Protein AF-A0A819TBB2-F1 (afdb_monomer_lite)

Sequence (335 aa):
MFLDAFPIVYQDKRNWSEGIGELPFIGVLIGIILATIYTILDNIRYNYTTNKYNPQCPLPETRLPPAIVGSICLPIGLFWFAWTNSPSIHWIVSVIASVPFGFGMTSIFVGVFNYLIDTYTIYTASAFAANMIIRYIFGSVFLLFTNQMYEKLGIHWATSIPAFLTLICLPFPFIFYKYGTGMPASEINELNQSGDILLQRQISSDDAIICEISRKYKILPEMANHLRGLRDYEIVIVCDDSGSMKTEVDDTERTRWDELREFVKIVLDIGVRYDSNGVDIYFLNREKLLVVREPRTVEQAFSEPPSGLTPMVPVLKKIFQSELARRGRDKKLLI

Organism: NCBI:txid433720

InterPro domains:
  IPR036259 MFS transporter superfamily [G3DSA:1.20.1250.20] (1-173)
  IPR036259 MFS transporter superfamily [SSF103473] (2-189)

Foldseek 3Di:
DLQVLQCCLCCVQVVDDPVVSCVLVVLLVLLQVVLVVVLVVLVVVQVVCCVPPPVQQRQLLSLLPLLLQLLVLQLQLLLQLLVQSHPVHDVVSNSNSSNSNSNSVNSNVRSVLSSLCSVVVVCSVVVVVVVVVVVVVVVVVCVVCLVVLCVPVNSNVSSCVVSVVSVVVSCVSVCCSVCSPVDDVVVVVVVCVPPPDPCVVVVVLQLVLLVVLCVVVVPRSVVSVVLLLCLQEQAEAEDELAPQQQDDDDPDPDTVLNVSLVVVLSCQQSNCSSDVQGYKYHYQPDDIDPRDNDSVVSVVVSVDHRYDDGNPPVRVVCVCPDCVVVPDPRHHYDD

Structure (mmCIF, N/CA/C/O backbone):
data_AF-A0A819TBB2-F1
#
_entry.id   AF-A0A819TBB2-F1
#
loop_
_atom_site.group_PDB
_atom_site.id
_atom_site.type_symbol
_atom_site.label_atom_id
_atom_site.label_alt_id
_atom_site.label_comp_id
_atom_site.label_asym_id
_atom_site.label_entity_id
_atom_site.label_seq_id
_atom_site.pdbx_PDB_ins_code
_atom_site.Cartn_x
_atom_site.Cartn_y
_atom_site.Cartn_z
_atom_site.occupancy
_atom_site.B_iso_or_equiv
_atom_site.auth_seq_id
_atom_site.auth_comp_id
_atom_site.auth_asym_id
_atom_site.auth_atom_id
_atom_site.pdbx_PDB_model_num
ATOM 1 N N . MET A 1 1 ? -16.787 5.983 8.792 1.00 78.94 1 MET A N 1
ATOM 2 C CA . MET A 1 1 ? -17.640 5.109 9.623 1.00 78.94 1 MET A CA 1
ATOM 3 C C . MET A 1 1 ? -17.154 4.943 11.061 1.00 78.94 1 MET A C 1
ATOM 5 O O . MET A 1 1 ? -17.907 5.293 11.951 1.00 78.94 1 MET A O 1
ATOM 9 N N . PHE A 1 2 ? -15.950 4.414 11.347 1.00 83.38 2 PHE A N 1
ATOM 10 C CA . PHE A 1 2 ? -15.498 4.300 12.753 1.00 83.38 2 PHE A CA 1
ATOM 11 C C . PHE A 1 2 ? -15.364 5.668 13.439 1.00 83.38 2 PHE A C 1
ATOM 13 O O . PHE A 1 2 ? -15.778 5.821 14.578 1.00 83.38 2 PHE A O 1
ATOM 20 N N . LEU A 1 3 ? -14.844 6.674 12.729 1.00 85.19 3 LEU A N 1
ATOM 21 C CA . LEU A 1 3 ? -14.705 8.033 13.263 1.00 85.19 3 LEU A CA 1
ATOM 22 C C . LEU A 1 3 ? -16.065 8.714 13.513 1.00 85.19 3 LEU A C 1
ATOM 24 O O . LEU A 1 3 ? -16.209 9.445 14.483 1.00 85.19 3 LEU A O 1
ATOM 28 N N . ASP A 1 4 ? -17.086 8.392 12.717 1.00 84.75 4 ASP A N 1
ATOM 29 C CA . ASP A 1 4 ? -18.456 8.899 12.910 1.00 84.75 4 ASP A CA 1
ATOM 30 C C . ASP A 1 4 ? -19.167 8.223 14.093 1.00 84.75 4 ASP A C 1
ATOM 32 O O . ASP A 1 4 ? -20.167 8.722 14.596 1.00 84.75 4 ASP A O 1
ATOM 36 N N . ALA A 1 5 ? -18.638 7.095 14.580 1.00 85.56 5 ALA A N 1
ATOM 37 C CA . ALA A 1 5 ? -19.158 6.423 15.767 1.00 85.56 5 ALA A CA 1
ATOM 38 C C . ALA A 1 5 ? -18.906 7.228 17.050 1.00 85.56 5 ALA A C 1
ATOM 40 O O . ALA A 1 5 ? -19.630 7.060 18.028 1.00 85.56 5 ALA A O 1
ATOM 41 N N . PHE A 1 6 ? -17.875 8.076 17.072 1.00 86.75 6 PHE A N 1
ATOM 42 C CA . PHE A 1 6 ? -17.481 8.844 18.252 1.00 86.75 6 PHE A CA 1
ATOM 43 C C . PHE A 1 6 ? -18.559 9.830 18.717 1.00 86.75 6 PHE A C 1
ATOM 45 O O . PHE A 1 6 ? -18.978 9.702 19.870 1.00 86.75 6 PHE A O 1
ATOM 52 N N . PRO A 1 7 ? -19.070 10.752 17.876 1.00 87.50 7 PRO A N 1
ATOM 53 C CA . PRO A 1 7 ? -20.155 11.636 18.296 1.00 87.50 7 PRO A CA 1
ATOM 54 C C . PRO A 1 7 ? -21.386 10.836 18.749 1.00 87.50 7 PRO A C 1
ATOM 56 O O . PRO A 1 7 ? -21.902 11.077 19.834 1.00 87.50 7 PRO A O 1
ATOM 59 N N . ILE A 1 8 ? -21.763 9.768 18.039 1.00 86.00 8 ILE A N 1
ATOM 60 C CA . ILE A 1 8 ? -22.914 8.924 18.413 1.00 86.00 8 ILE A CA 1
ATOM 61 C C . ILE A 1 8 ? -22.718 8.263 19.795 1.00 86.00 8 ILE A C 1
ATOM 63 O O . ILE A 1 8 ? -23.627 8.189 20.622 1.00 86.00 8 ILE A O 1
ATOM 67 N N . VAL A 1 9 ? -21.522 7.754 20.089 1.00 87.19 9 VAL A N 1
ATOM 68 C CA . VAL A 1 9 ? -21.240 7.033 21.342 1.00 87.19 9 VAL A CA 1
ATOM 69 C C . VAL A 1 9 ? -21.031 7.981 22.526 1.00 87.19 9 VAL A C 1
ATOM 71 O O . VAL A 1 9 ? -21.470 7.677 23.637 1.00 87.19 9 VAL A O 1
ATOM 74 N N . TYR A 1 10 ? -20.330 9.097 22.336 1.00 88.81 10 TYR A N 1
ATOM 75 C CA . TYR A 1 10 ? -19.946 9.987 23.435 1.00 88.81 10 TYR A CA 1
ATOM 76 C C . TYR A 1 10 ? -20.904 11.172 23.601 1.00 88.81 10 TYR A C 1
ATOM 78 O O . TYR A 1 10 ? -21.228 11.513 24.738 1.00 88.81 10 TYR A O 1
ATOM 86 N N . GLN A 1 11 ? -21.416 11.750 22.514 1.00 89.50 11 GLN A N 1
ATOM 87 C CA . GLN A 1 11 ? -22.384 12.849 22.576 1.00 89.50 11 GLN A CA 1
ATOM 88 C C . GLN A 1 11 ? -23.801 12.292 22.779 1.00 89.50 11 GLN A C 1
ATOM 90 O O . GLN A 1 11 ? -24.392 12.565 23.818 1.00 89.50 11 GLN A O 1
ATOM 95 N N . ASP A 1 12 ? -24.309 11.405 21.911 1.00 85.69 12 ASP A N 1
ATOM 96 C CA . ASP A 1 12 ? -25.714 10.958 22.027 1.00 85.69 12 ASP A CA 1
ATOM 97 C C . ASP A 1 12 ? -25.953 9.979 23.186 1.00 85.69 12 ASP A C 1
ATOM 99 O O . ASP A 1 12 ? -26.943 10.077 23.910 1.00 85.69 12 ASP A O 1
ATOM 103 N N . LYS A 1 13 ? -25.076 8.980 23.369 1.00 86.69 13 LYS A N 1
ATOM 104 C CA . LYS A 1 13 ? -25.292 7.935 24.394 1.00 86.69 13 LYS A CA 1
ATOM 105 C C . LYS A 1 13 ? -24.754 8.288 25.775 1.00 86.69 13 LYS A C 1
ATOM 107 O O . LYS A 1 13 ? -25.274 7.770 26.763 1.00 86.69 13 LYS A O 1
ATOM 112 N N . ARG A 1 14 ? -23.716 9.124 25.863 1.00 86.19 14 ARG A N 1
ATOM 113 C CA . ARG A 1 14 ? -23.109 9.542 27.141 1.00 86.19 14 ARG A CA 1
ATOM 114 C C . ARG A 1 14 ? -23.375 11.008 27.502 1.00 86.19 14 ARG A C 1
ATOM 116 O O . ARG A 1 14 ? -23.000 11.403 28.603 1.00 86.19 14 ARG A O 1
ATOM 123 N N . ASN A 1 15 ? -24.065 11.773 26.650 1.00 87.69 15 ASN A N 1
ATOM 124 C CA . ASN A 1 15 ? -24.423 13.181 26.869 1.00 87.69 15 ASN A CA 1
ATOM 125 C C . ASN A 1 15 ? -23.212 14.087 27.145 1.00 87.69 15 ASN A C 1
ATOM 127 O O . ASN A 1 15 ? -23.285 15.007 27.961 1.00 87.69 15 ASN A O 1
ATOM 131 N N . TRP A 1 16 ? -22.067 13.807 26.518 1.00 89.56 16 TRP A N 1
ATOM 132 C CA . TRP A 1 16 ? -20.907 14.692 26.604 1.00 89.56 16 TRP A CA 1
ATOM 133 C C . TRP A 1 16 ? -21.112 15.921 25.721 1.00 89.56 16 TRP A C 1
ATOM 135 O O . TRP A 1 16 ? -21.744 15.840 24.670 1.00 89.56 16 TRP A O 1
ATOM 145 N N . SER A 1 17 ? -20.556 17.062 26.135 1.00 91.06 17 SER A N 1
ATOM 146 C CA . SER A 1 17 ? -20.536 18.259 25.291 1.00 91.06 17 SER A CA 1
ATOM 147 C C . SER A 1 17 ? -19.744 18.000 24.010 1.00 91.06 17 SER A C 1
ATOM 149 O O . SER A 1 17 ? -18.830 17.173 24.005 1.00 91.06 17 SER A O 1
ATOM 151 N N . GLU A 1 18 ? -20.062 18.727 22.937 1.00 84.44 18 GLU A N 1
ATOM 152 C CA . GLU A 1 18 ? -19.470 18.514 21.609 1.00 84.44 18 GLU A CA 1
ATOM 153 C C . GLU A 1 18 ? -17.938 18.464 21.654 1.00 84.44 18 GLU A C 1
ATOM 155 O O . GLU A 1 18 ? -17.342 17.481 21.216 1.00 84.44 18 GLU A O 1
ATOM 160 N N . GLY A 1 19 ? -17.314 19.447 22.315 1.00 84.50 19 GLY A N 1
ATOM 161 C CA . GLY A 1 19 ? -15.859 19.501 22.461 1.00 84.50 19 GLY A CA 1
ATOM 162 C C . GLY A 1 19 ? -15.267 18.343 23.271 1.00 84.50 19 GLY A C 1
ATOM 163 O O . GLY A 1 19 ? -14.171 17.888 22.960 1.00 84.50 19 GLY A O 1
ATOM 164 N N . ILE A 1 20 ? -15.978 17.825 24.284 1.00 87.69 20 ILE A N 1
ATOM 165 C CA . ILE A 1 20 ? -15.494 16.686 25.083 1.00 87.69 20 ILE A CA 1
ATOM 166 C C . ILE A 1 20 ? -15.694 15.357 24.343 1.00 87.69 20 ILE A C 1
ATOM 168 O O . ILE A 1 20 ? -14.865 14.451 24.451 1.00 87.69 20 ILE A O 1
ATOM 172 N N . GLY A 1 21 ? -16.762 15.254 23.549 1.00 84.69 21 GLY A N 1
ATOM 173 C CA . GLY A 1 21 ? -17.083 14.090 22.722 1.00 84.69 21 GLY A CA 1
ATOM 174 C C . GLY A 1 21 ? -16.003 13.733 21.697 1.00 84.69 21 GLY A C 1
ATOM 175 O O . GLY A 1 21 ? -15.924 12.579 21.280 1.00 84.69 21 GLY A O 1
ATOM 176 N N . GLU A 1 22 ? -15.140 14.688 21.346 1.00 87.31 22 GLU A N 1
ATOM 177 C CA . GLU A 1 22 ? -14.041 14.514 20.393 1.00 87.31 22 GLU A CA 1
ATOM 178 C C . GLU A 1 22 ? -12.693 14.147 21.044 1.00 87.31 22 GLU A C 1
ATOM 180 O O . GLU A 1 22 ? -11.816 13.610 20.369 1.00 87.31 22 GLU A O 1
ATOM 185 N N . LEU A 1 23 ? -12.501 14.326 22.360 1.00 89.50 23 LEU A N 1
ATOM 186 C CA . LEU A 1 23 ? -11.243 13.931 23.027 1.00 89.50 23 LEU A CA 1
ATOM 187 C C . LEU A 1 23 ? -10.786 12.487 22.742 1.00 89.50 23 LEU A C 1
ATOM 189 O O . LEU A 1 23 ? -9.579 12.258 22.643 1.00 89.50 23 LEU A O 1
ATOM 193 N N . PRO A 1 24 ? -11.680 11.495 22.588 1.00 90.06 24 PRO A N 1
ATOM 194 C CA . PRO A 1 24 ? -11.284 10.141 22.218 1.00 90.06 24 PRO A CA 1
ATOM 195 C C . PRO A 1 24 ? -10.475 10.010 20.909 1.00 90.06 24 PRO A C 1
ATOM 197 O O . PRO A 1 24 ? -9.776 9.003 20.744 1.00 90.06 24 PRO A O 1
ATOM 200 N N . PHE A 1 25 ? -10.492 11.010 20.012 1.00 90.19 25 PHE A N 1
ATOM 201 C CA . PHE A 1 25 ? -9.601 11.068 18.841 1.00 90.19 25 PHE A CA 1
ATOM 202 C C . PHE A 1 25 ? -8.114 11.092 19.231 1.00 90.19 25 PHE A C 1
ATOM 204 O O . PHE A 1 25 ? -7.270 10.637 18.457 1.00 90.19 25 PHE A O 1
ATOM 211 N N . ILE A 1 26 ? -7.777 11.531 20.449 1.00 93.12 26 ILE A N 1
ATOM 212 C CA . ILE A 1 26 ? -6.409 11.476 20.985 1.00 93.12 26 ILE A CA 1
ATOM 213 C C . ILE A 1 26 ? -5.898 10.029 21.037 1.00 93.12 26 ILE A C 1
ATOM 215 O O . ILE A 1 26 ? -4.730 9.785 20.746 1.00 93.12 26 ILE A O 1
ATOM 219 N N . GLY A 1 27 ? -6.756 9.049 21.340 1.00 93.00 27 GLY A N 1
ATOM 220 C CA . GLY A 1 27 ? -6.356 7.638 21.316 1.00 93.00 27 GLY A CA 1
ATOM 221 C C . GLY A 1 27 ? -5.957 7.172 19.910 1.00 93.00 27 GLY A C 1
ATOM 222 O O . GLY A 1 27 ? -4.935 6.503 19.744 1.00 93.00 27 GLY A O 1
ATOM 223 N N . VAL A 1 28 ? -6.680 7.624 18.878 1.00 94.94 28 VAL A N 1
ATOM 224 C CA . VAL A 1 28 ? -6.325 7.362 17.474 1.00 94.94 28 VAL A CA 1
ATOM 225 C C . VAL A 1 28 ? -4.981 8.010 17.141 1.00 94.94 28 VAL A C 1
ATOM 227 O O . VAL A 1 28 ? -4.117 7.347 16.570 1.00 94.94 28 VAL A O 1
ATOM 230 N N . LEU A 1 29 ? -4.770 9.268 17.549 1.00 95.25 29 LEU A N 1
ATOM 231 C CA . LEU A 1 29 ? -3.511 9.990 17.346 1.00 95.25 29 LEU A CA 1
ATOM 232 C C . LEU A 1 29 ? -2.315 9.261 17.975 1.00 95.25 29 LEU A C 1
ATOM 234 O O . LEU A 1 29 ? -1.286 9.096 17.323 1.00 95.25 29 LEU A O 1
ATOM 238 N N . ILE A 1 30 ? -2.456 8.770 19.210 1.00 96.94 30 ILE A N 1
ATOM 239 C CA . ILE A 1 30 ? -1.420 7.968 19.876 1.00 96.94 30 ILE A CA 1
ATOM 240 C C . ILE A 1 30 ? -1.119 6.704 19.059 1.00 96.94 30 ILE A C 1
ATOM 242 O O . ILE A 1 30 ? 0.047 6.386 18.825 1.00 96.94 30 ILE A O 1
ATOM 246 N N . GLY A 1 31 ? -2.152 6.014 18.566 1.00 95.69 31 GLY A N 1
ATOM 247 C CA . GLY A 1 31 ? -1.994 4.859 17.679 1.00 95.69 31 GLY A CA 1
ATOM 248 C C . GLY A 1 31 ? -1.204 5.179 16.404 1.00 95.69 31 GLY A C 1
ATOM 249 O O . GLY A 1 31 ? -0.292 4.433 16.045 1.00 95.69 31 GLY A O 1
ATOM 250 N N . ILE A 1 32 ? -1.498 6.311 15.755 1.00 96.31 32 ILE A N 1
ATOM 251 C CA . ILE A 1 32 ? -0.790 6.787 14.552 1.00 96.31 32 ILE A CA 1
ATOM 252 C C . ILE A 1 32 ? 0.696 7.046 14.854 1.00 96.31 32 ILE A C 1
ATOM 254 O O . ILE A 1 32 ? 1.568 6.625 14.087 1.00 96.31 32 ILE A O 1
ATOM 258 N N . ILE A 1 33 ? 1.008 7.701 15.978 1.00 97.12 33 ILE A N 1
ATOM 259 C CA . ILE A 1 33 ? 2.393 7.981 16.393 1.00 97.12 33 ILE A CA 1
ATOM 260 C C . ILE A 1 33 ? 3.158 6.670 16.614 1.00 97.12 33 ILE A C 1
ATOM 262 O O . ILE A 1 33 ? 4.260 6.503 16.089 1.00 97.12 33 ILE A O 1
ATOM 266 N N . LEU A 1 34 ? 2.558 5.710 17.325 1.00 96.50 34 LEU A N 1
ATOM 267 C CA . LEU A 1 34 ? 3.163 4.396 17.563 1.00 96.50 34 LEU A CA 1
ATOM 268 C C . LEU A 1 34 ? 3.411 3.630 16.255 1.00 96.50 34 LEU A C 1
ATOM 270 O O . LEU A 1 34 ? 4.482 3.049 16.081 1.00 96.50 34 LEU A O 1
ATOM 274 N N . ALA A 1 35 ? 2.468 3.668 15.311 1.00 94.56 35 ALA A N 1
ATOM 275 C CA . ALA A 1 35 ? 2.638 3.041 14.000 1.00 94.56 35 ALA A CA 1
ATOM 276 C C . ALA A 1 35 ? 3.744 3.701 13.176 1.00 94.56 35 ALA A C 1
ATOM 278 O O . ALA A 1 35 ? 4.491 3.012 12.478 1.00 94.56 35 ALA A O 1
ATOM 279 N N . THR A 1 36 ? 3.884 5.022 13.279 1.00 92.94 36 THR A N 1
ATOM 280 C CA . THR A 1 36 ? 4.949 5.769 12.602 1.00 92.94 36 THR A CA 1
ATOM 281 C C . THR A 1 36 ? 6.319 5.364 13.141 1.00 92.94 36 THR A C 1
ATOM 283 O O . THR A 1 36 ? 7.197 5.002 12.359 1.00 92.94 36 THR A O 1
ATOM 286 N N . ILE A 1 37 ? 6.485 5.328 14.469 1.00 94.12 37 ILE A N 1
ATOM 287 C CA . ILE A 1 37 ? 7.725 4.869 15.117 1.00 94.12 37 ILE A CA 1
ATOM 288 C C . ILE A 1 37 ? 8.049 3.435 14.690 1.00 94.12 37 ILE A C 1
ATOM 290 O O . ILE A 1 37 ? 9.165 3.154 14.256 1.00 94.12 37 ILE A O 1
ATOM 294 N N . TYR A 1 38 ? 7.065 2.536 14.755 1.00 92.19 38 TYR A N 1
ATOM 295 C CA . TYR A 1 38 ? 7.234 1.147 14.340 1.00 92.19 38 TYR A CA 1
ATOM 296 C C . TYR A 1 38 ? 7.669 1.027 12.870 1.00 92.19 38 TYR A C 1
ATOM 298 O O . TYR A 1 38 ? 8.579 0.265 12.549 1.00 92.19 38 TYR A O 1
ATOM 306 N N . THR A 1 39 ? 7.086 1.829 11.980 1.00 88.62 39 THR A N 1
ATOM 307 C CA . THR A 1 39 ? 7.432 1.803 10.554 1.00 88.62 39 THR A CA 1
ATOM 308 C C . THR A 1 39 ? 8.832 2.359 10.283 1.00 88.62 39 THR A C 1
ATOM 310 O O . THR A 1 39 ? 9.520 1.874 9.386 1.00 88.62 39 THR A O 1
ATOM 313 N N . ILE A 1 40 ? 9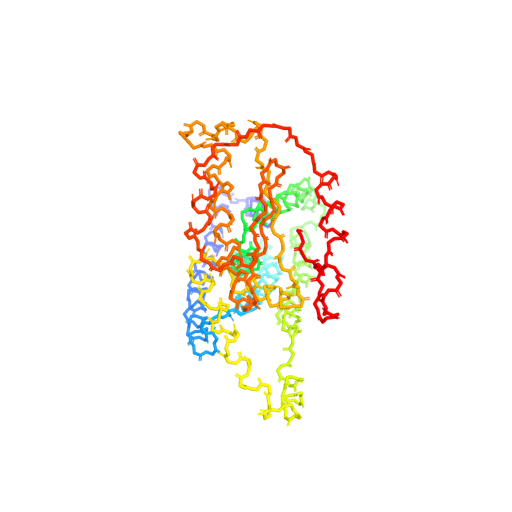.299 3.342 11.059 1.00 88.06 40 ILE A N 1
ATOM 314 C CA . ILE A 1 40 ? 10.687 3.824 10.981 1.00 88.06 40 ILE A CA 1
ATOM 315 C C . ILE A 1 40 ? 11.658 2.703 11.373 1.00 88.06 40 ILE A C 1
ATOM 317 O O . ILE A 1 40 ? 12.636 2.463 10.665 1.00 88.06 40 ILE A O 1
ATOM 321 N N . LEU A 1 41 ? 11.369 1.978 12.458 1.00 86.56 41 LEU A N 1
ATOM 322 C CA . LEU A 1 41 ? 12.185 0.837 12.886 1.00 86.56 41 LEU A CA 1
ATOM 323 C C . LEU A 1 41 ? 12.212 -0.272 11.825 1.00 86.56 41 LEU A C 1
ATOM 325 O O . LEU A 1 41 ? 13.279 -0.806 11.517 1.00 86.56 41 LEU A O 1
ATOM 329 N N . ASP A 1 42 ? 11.065 -0.580 11.218 1.00 84.62 42 ASP A N 1
ATOM 330 C CA . ASP A 1 42 ? 10.999 -1.560 10.134 1.00 84.62 42 ASP A CA 1
ATOM 331 C C . ASP A 1 42 ? 11.765 -1.099 8.883 1.00 84.62 42 ASP A C 1
ATOM 333 O O . ASP A 1 42 ? 12.437 -1.906 8.246 1.00 84.62 42 ASP A O 1
ATOM 337 N N . ASN A 1 43 ? 11.768 0.201 8.572 1.00 81.50 43 ASN A N 1
ATOM 338 C CA . ASN A 1 43 ? 12.579 0.753 7.484 1.00 81.50 43 ASN A CA 1
ATOM 339 C C . ASN A 1 43 ? 14.086 0.568 7.718 1.00 81.50 43 ASN A C 1
ATOM 341 O O . ASN A 1 43 ? 14.822 0.292 6.773 1.00 81.50 43 ASN A O 1
ATOM 345 N N . ILE A 1 44 ? 14.558 0.673 8.964 1.00 79.94 44 ILE A N 1
ATOM 346 C CA . ILE A 1 44 ? 15.964 0.400 9.302 1.00 79.94 44 ILE A CA 1
ATOM 347 C C . ILE A 1 44 ? 16.291 -1.077 9.046 1.00 79.94 44 ILE A C 1
ATOM 349 O O . ILE A 1 44 ? 17.298 -1.376 8.400 1.00 79.94 44 ILE A O 1
ATOM 353 N N . ARG A 1 45 ? 15.420 -1.999 9.487 1.00 79.00 45 ARG A N 1
ATOM 354 C CA . ARG A 1 45 ? 15.534 -3.438 9.179 1.00 79.00 45 ARG A CA 1
ATOM 355 C C . ARG A 1 45 ? 15.564 -3.667 7.668 1.00 79.00 45 ARG A C 1
ATOM 357 O O . ARG A 1 45 ? 16.450 -4.359 7.179 1.00 79.00 45 ARG A O 1
ATOM 364 N N . TYR A 1 46 ? 14.626 -3.070 6.938 1.00 71.31 46 TYR A N 1
ATOM 365 C CA . TYR A 1 46 ? 14.516 -3.186 5.488 1.00 71.31 46 TYR A CA 1
ATOM 366 C C . TYR A 1 46 ? 15.796 -2.728 4.779 1.00 71.31 46 TYR A C 1
ATOM 368 O O . TYR A 1 46 ? 16.332 -3.464 3.951 1.00 71.31 46 TYR A O 1
ATOM 376 N N . ASN A 1 47 ? 16.329 -1.556 5.136 1.00 68.81 47 ASN A N 1
ATOM 377 C CA . ASN A 1 47 ? 17.562 -1.028 4.549 1.00 68.81 47 ASN A CA 1
ATOM 378 C C . ASN A 1 47 ? 18.760 -1.936 4.851 1.00 68.81 47 ASN A C 1
ATOM 380 O O . ASN A 1 47 ? 19.576 -2.196 3.970 1.00 68.81 47 ASN A O 1
ATOM 384 N N . TYR A 1 48 ? 18.850 -2.469 6.072 1.00 69.25 48 TYR A N 1
ATOM 385 C CA . TYR A 1 48 ? 19.899 -3.417 6.445 1.00 69.25 48 TYR A CA 1
ATOM 386 C C . TYR A 1 48 ? 19.815 -4.724 5.638 1.00 69.25 48 TYR A C 1
ATOM 388 O O . TYR A 1 48 ? 20.817 -5.174 5.083 1.00 69.25 48 TYR A O 1
ATOM 396 N N . THR A 1 49 ? 18.627 -5.327 5.538 1.00 62.59 49 THR A N 1
ATOM 397 C CA . THR A 1 49 ? 18.411 -6.584 4.806 1.00 62.59 49 THR A CA 1
ATOM 398 C C . THR A 1 49 ? 18.639 -6.412 3.305 1.00 62.59 49 THR A C 1
ATOM 400 O O . THR A 1 49 ? 19.316 -7.241 2.698 1.00 62.59 49 THR A O 1
ATOM 403 N N . THR A 1 50 ? 18.146 -5.319 2.721 1.00 60.44 50 THR A N 1
ATOM 404 C CA . THR A 1 50 ? 18.324 -5.007 1.295 1.00 60.44 50 THR A CA 1
ATOM 405 C C . THR A 1 50 ? 19.801 -4.813 0.962 1.00 60.44 50 THR A C 1
ATOM 407 O O . THR A 1 50 ? 20.315 -5.467 0.061 1.00 60.44 50 THR A O 1
ATOM 410 N N . ASN A 1 51 ? 20.528 -4.016 1.754 1.00 60.16 51 ASN A N 1
ATOM 411 C CA . ASN A 1 51 ? 21.956 -3.777 1.532 1.00 60.16 51 ASN A CA 1
ATOM 412 C C . ASN A 1 51 ? 22.822 -5.035 1.707 1.00 60.16 51 ASN A C 1
ATOM 414 O O . ASN A 1 51 ? 23.887 -5.127 1.102 1.00 60.16 51 ASN A O 1
ATOM 418 N N . LYS A 1 52 ? 22.391 -5.994 2.537 1.00 51.00 52 LYS A N 1
ATOM 419 C CA . LYS A 1 52 ? 23.159 -7.209 2.841 1.00 51.00 52 LYS A CA 1
ATOM 420 C C . LYS A 1 52 ? 22.921 -8.355 1.858 1.00 51.00 52 LYS A C 1
ATOM 422 O O . LYS A 1 52 ? 23.864 -9.081 1.564 1.00 51.00 52 LYS A O 1
ATOM 427 N N . TYR A 1 53 ? 21.685 -8.552 1.399 1.00 49.88 53 TYR A N 1
ATOM 428 C CA . TYR A 1 53 ? 21.309 -9.750 0.637 1.00 49.88 53 TYR A CA 1
ATOM 429 C C . TYR A 1 53 ? 20.925 -9.473 -0.814 1.00 49.88 53 TYR A C 1
ATOM 431 O O . TYR A 1 53 ? 21.061 -10.376 -1.633 1.00 49.88 53 TYR A O 1
ATOM 439 N N . ASN A 1 54 ? 20.455 -8.266 -1.152 1.00 50.91 54 ASN A N 1
ATOM 440 C CA . ASN A 1 54 ? 20.108 -7.943 -2.536 1.00 50.91 54 ASN A CA 1
ATOM 441 C C . ASN A 1 54 ? 20.135 -6.421 -2.805 1.00 50.91 54 ASN A C 1
ATOM 443 O O . ASN A 1 54 ? 19.085 -5.801 -2.983 1.00 50.91 54 ASN A O 1
ATOM 447 N N . PRO A 1 55 ? 21.326 -5.786 -2.838 1.00 48.97 55 PRO A N 1
ATOM 448 C CA . PRO A 1 55 ? 21.447 -4.333 -3.000 1.00 48.97 55 PRO A CA 1
ATOM 449 C C . PRO A 1 55 ? 20.988 -3.823 -4.377 1.00 48.97 55 PRO A C 1
ATOM 451 O O . PRO A 1 55 ? 20.911 -2.615 -4.580 1.00 48.97 55 PRO A O 1
ATOM 454 N N . GLN A 1 56 ? 20.717 -4.723 -5.329 1.00 41.03 56 GLN A N 1
ATOM 455 C CA . GLN A 1 56 ? 20.452 -4.399 -6.734 1.00 41.03 56 GLN A CA 1
ATOM 456 C C . GLN A 1 56 ? 18.990 -4.636 -7.161 1.00 41.03 56 GLN A C 1
ATOM 458 O O . GLN A 1 56 ? 18.554 -4.001 -8.117 1.00 41.03 56 GLN A O 1
ATOM 463 N N . CYS A 1 57 ? 18.222 -5.463 -6.433 1.00 46.38 57 CYS A N 1
ATOM 464 C CA . CYS A 1 57 ? 16.793 -5.724 -6.672 1.00 46.38 57 CYS A CA 1
ATOM 465 C C . CYS A 1 57 ? 16.049 -5.965 -5.339 1.00 46.38 57 CYS A C 1
ATOM 467 O O . CYS A 1 57 ? 15.931 -7.114 -4.900 1.00 46.38 57 CYS A O 1
ATOM 469 N N . PRO A 1 58 ? 15.567 -4.911 -4.657 1.00 52.69 58 PRO A N 1
ATOM 470 C CA . PRO A 1 58 ? 14.712 -5.080 -3.489 1.00 52.69 58 PRO A CA 1
ATOM 471 C C . PRO A 1 58 ? 13.357 -5.689 -3.875 1.00 52.69 58 PRO A C 1
ATOM 473 O O . PRO A 1 58 ? 12.648 -5.145 -4.714 1.00 52.69 58 PRO A O 1
ATOM 476 N N . LEU A 1 59 ? 12.986 -6.797 -3.229 1.00 58.47 59 LEU A N 1
ATOM 477 C CA . LEU A 1 59 ? 11.666 -7.425 -3.360 1.00 58.47 59 LEU A CA 1
ATOM 478 C C . LEU A 1 59 ? 10.597 -6.554 -2.666 1.00 58.47 59 LEU A C 1
ATOM 480 O O . LEU A 1 59 ? 10.718 -6.356 -1.443 1.00 58.47 59 LEU A O 1
ATOM 484 N N . PRO A 1 60 ? 9.555 -6.075 -3.378 1.00 58.88 60 PRO A N 1
ATOM 485 C CA . PRO A 1 60 ? 8.471 -5.262 -2.808 1.00 58.88 60 PRO A CA 1
ATOM 486 C C . PRO A 1 60 ? 7.778 -5.918 -1.602 1.00 58.88 60 PRO A C 1
ATOM 488 O O . PRO A 1 60 ? 7.328 -5.241 -0.676 1.00 58.88 60 PRO A O 1
ATOM 491 N N . GLU A 1 61 ? 7.757 -7.250 -1.548 1.00 65.81 61 GLU A N 1
ATOM 492 C CA . GLU A 1 61 ? 7.169 -8.069 -0.482 1.00 65.81 61 GLU A CA 1
ATOM 493 C C . GLU A 1 61 ? 7.834 -7.823 0.880 1.00 65.81 61 GLU A C 1
ATOM 495 O O . GLU A 1 61 ? 7.209 -7.961 1.935 1.00 65.81 61 GLU A O 1
ATOM 500 N N . THR A 1 62 ? 9.099 -7.398 0.883 1.00 66.50 62 THR A N 1
ATOM 501 C CA . THR A 1 62 ? 9.871 -7.138 2.109 1.00 66.50 62 THR A CA 1
ATOM 502 C C . THR A 1 62 ? 9.315 -5.945 2.902 1.00 66.50 62 THR A C 1
ATOM 504 O O . THR A 1 62 ? 9.610 -5.816 4.096 1.00 66.50 62 THR A O 1
ATOM 507 N N . ARG A 1 63 ? 8.474 -5.108 2.267 1.00 74.12 63 ARG A N 1
ATOM 508 C CA . ARG A 1 63 ? 7.768 -3.952 2.850 1.00 74.12 63 ARG A CA 1
ATOM 509 C C . ARG A 1 63 ? 6.433 -4.291 3.516 1.00 74.12 63 ARG A C 1
ATOM 511 O O . ARG A 1 63 ? 5.870 -3.433 4.191 1.00 74.12 63 ARG A O 1
ATOM 518 N N . LEU A 1 64 ? 5.901 -5.501 3.326 1.00 78.50 64 LEU A N 1
ATOM 519 C CA . LEU A 1 64 ? 4.599 -5.911 3.867 1.00 78.50 64 LEU A CA 1
ATOM 520 C C . LEU A 1 64 ? 4.545 -6.229 5.375 1.00 78.50 64 LEU A C 1
ATOM 522 O O . LEU A 1 64 ? 3.430 -6.199 5.904 1.00 78.50 64 LEU A O 1
ATOM 526 N N . PRO A 1 65 ? 5.641 -6.506 6.117 1.00 85.06 65 PRO A N 1
ATOM 527 C CA . PRO A 1 65 ? 5.539 -6.852 7.538 1.00 85.06 65 PRO A CA 1
ATOM 528 C C . PRO A 1 65 ? 4.758 -5.845 8.405 1.00 85.06 65 PRO A C 1
ATOM 530 O O . PRO A 1 65 ? 3.933 -6.291 9.207 1.00 85.06 65 PRO A O 1
ATOM 533 N N . PRO A 1 66 ? 4.872 -4.515 8.212 1.00 86.38 66 PRO A N 1
ATOM 534 C CA . PRO A 1 66 ? 4.008 -3.569 8.909 1.00 86.38 66 PRO A CA 1
ATOM 535 C C . PRO A 1 66 ? 2.525 -3.697 8.571 1.00 86.38 66 PRO A C 1
ATOM 537 O O . PRO A 1 66 ? 1.686 -3.597 9.467 1.00 86.38 66 PRO A O 1
ATOM 540 N N . ALA A 1 67 ? 2.180 -3.981 7.314 1.00 88.94 67 ALA A N 1
ATOM 541 C CA . ALA A 1 67 ? 0.794 -4.215 6.920 1.00 88.94 67 ALA A CA 1
ATOM 542 C C . ALA A 1 67 ? 0.230 -5.499 7.550 1.00 88.94 67 ALA A C 1
ATOM 544 O O . ALA A 1 67 ? -0.935 -5.519 7.942 1.00 88.94 67 ALA A O 1
ATOM 545 N N . ILE A 1 68 ? 1.054 -6.541 7.715 1.00 90.06 68 ILE A N 1
ATOM 546 C CA . ILE A 1 68 ? 0.671 -7.782 8.404 1.00 90.06 68 ILE A CA 1
ATOM 547 C C . ILE A 1 68 ? 0.320 -7.494 9.864 1.00 90.06 68 ILE A C 1
ATOM 549 O O . ILE A 1 68 ? -0.777 -7.828 10.311 1.00 90.06 68 ILE A O 1
ATOM 553 N N . VAL A 1 69 ? 1.207 -6.822 10.600 1.00 92.56 69 VAL A N 1
ATOM 554 C CA . VAL A 1 69 ? 0.958 -6.477 12.008 1.00 92.56 69 VAL A CA 1
ATOM 555 C C . VAL A 1 69 ? -0.268 -5.566 12.123 1.00 92.56 69 VAL A C 1
ATOM 557 O O . VAL A 1 69 ? -1.153 -5.812 12.945 1.00 92.56 69 VAL A O 1
ATOM 560 N N . GLY A 1 70 ? -0.395 -4.586 11.226 1.00 91.69 70 GLY A N 1
ATOM 561 C CA . GLY A 1 70 ? -1.558 -3.707 11.191 1.00 91.69 70 GLY A CA 1
ATOM 562 C C . GLY A 1 70 ? -2.878 -4.436 10.916 1.00 91.69 70 GLY A C 1
ATOM 563 O O . GLY A 1 70 ? -3.885 -4.118 11.548 1.00 91.69 70 GLY A O 1
ATOM 564 N N . SER A 1 71 ? -2.870 -5.455 10.049 1.00 92.44 71 SER A N 1
ATOM 565 C CA . SER A 1 71 ? -4.057 -6.259 9.715 1.00 92.44 71 SER A CA 1
ATOM 566 C C . SER A 1 71 ? -4.618 -7.057 10.893 1.00 92.44 71 SER A C 1
ATOM 568 O O . SER A 1 71 ? -5.813 -7.334 10.919 1.00 92.44 71 SER A O 1
ATOM 570 N N . ILE A 1 72 ? -3.785 -7.374 11.890 1.00 94.81 72 ILE A N 1
ATOM 571 C CA . ILE A 1 72 ? -4.204 -8.032 13.133 1.00 94.81 72 ILE A CA 1
ATOM 572 C C . ILE A 1 72 ? -4.695 -6.989 14.145 1.00 94.81 72 ILE A C 1
ATOM 574 O O . ILE A 1 72 ? -5.743 -7.162 14.766 1.00 94.81 72 ILE A O 1
ATOM 578 N N . CYS A 1 73 ? -3.962 -5.884 14.310 1.00 94.56 73 CYS A N 1
ATOM 579 C CA . CYS A 1 73 ? -4.300 -4.843 15.285 1.00 94.56 73 CYS A CA 1
ATOM 580 C C . CYS A 1 73 ? -5.634 -4.146 14.983 1.00 94.56 73 CYS A C 1
ATOM 582 O O . CYS A 1 73 ? -6.373 -3.795 15.903 1.00 94.56 73 CYS A O 1
ATOM 584 N N . LEU A 1 74 ? -5.956 -3.961 13.702 1.00 93.56 74 LEU A N 1
ATOM 585 C CA . LEU A 1 74 ? -7.141 -3.230 13.267 1.00 93.56 74 LEU A CA 1
ATOM 586 C C . LEU A 1 74 ? -8.477 -3.898 13.679 1.00 93.56 74 LEU A C 1
ATOM 588 O O . LEU A 1 74 ? -9.288 -3.216 14.313 1.00 93.56 74 LEU A O 1
ATOM 592 N N . PRO A 1 75 ? -8.736 -5.197 13.409 1.00 94.44 75 PRO A N 1
ATOM 593 C CA . PRO A 1 75 ? -9.939 -5.869 13.903 1.00 94.44 75 PRO A CA 1
ATOM 594 C C . PRO A 1 75 ? -9.962 -5.971 15.431 1.00 94.44 75 PRO A C 1
ATOM 596 O O . PRO A 1 75 ? -11.032 -5.817 16.016 1.00 94.44 75 PRO A O 1
ATOM 599 N N . ILE A 1 76 ? -8.810 -6.148 16.096 1.00 95.50 76 ILE A N 1
ATOM 600 C CA . ILE A 1 76 ? -8.734 -6.138 17.568 1.00 95.50 76 ILE A CA 1
ATOM 601 C C . ILE A 1 76 ? -9.258 -4.808 18.121 1.00 95.50 76 ILE A C 1
ATOM 603 O O . ILE A 1 76 ? -10.109 -4.814 19.007 1.00 95.50 76 ILE A O 1
ATOM 607 N N . GLY A 1 77 ? -8.805 -3.672 17.581 1.00 93.94 77 GLY A N 1
ATOM 608 C CA . GLY A 1 77 ? -9.271 -2.354 18.016 1.00 93.94 77 GLY A CA 1
ATOM 609 C C . GLY A 1 77 ? -10.760 -2.125 17.759 1.00 93.94 77 GLY A C 1
ATOM 610 O O . GLY A 1 77 ? -11.467 -1.620 18.631 1.00 93.94 77 GLY A O 1
ATOM 611 N N . LEU A 1 78 ? -11.263 -2.556 16.599 1.00 93.62 78 LEU A N 1
ATOM 612 C CA . LEU A 1 78 ? -12.677 -2.405 16.247 1.00 93.62 78 LEU A CA 1
ATOM 613 C C . LEU A 1 78 ? -13.598 -3.268 17.115 1.00 93.62 78 LEU A C 1
ATOM 615 O O . LEU A 1 78 ? -14.593 -2.754 17.622 1.00 93.62 78 LEU A O 1
ATOM 619 N N . PHE A 1 79 ? -13.272 -4.547 17.331 1.00 95.44 79 PHE A N 1
ATOM 620 C CA . PHE A 1 79 ? -14.060 -5.411 18.214 1.00 95.44 79 PHE A CA 1
ATOM 621 C C . PHE A 1 79 ? -13.990 -4.948 19.665 1.00 95.44 79 PHE A C 1
ATOM 623 O O . PHE A 1 79 ? -15.015 -4.907 20.344 1.00 95.44 79 PHE A O 1
ATOM 630 N N . TRP A 1 80 ? -12.807 -4.546 20.135 1.00 95.00 80 TRP A N 1
ATOM 631 C CA . TRP A 1 80 ? -12.657 -3.998 21.477 1.00 95.00 80 TRP A CA 1
ATOM 632 C C . TRP A 1 80 ? -13.547 -2.762 21.648 1.00 95.00 80 TRP A C 1
ATOM 634 O O . TRP A 1 80 ? -14.354 -2.715 22.578 1.00 95.00 80 TRP A O 1
ATOM 644 N N . PHE A 1 81 ? -13.503 -1.800 20.726 1.00 93.62 81 PHE A N 1
ATOM 645 C CA . PHE A 1 81 ? -14.369 -0.624 20.794 1.00 93.62 81 PHE A CA 1
ATOM 646 C C . PHE A 1 81 ? -15.856 -1.001 20.731 1.00 93.62 81 PHE A C 1
ATOM 648 O O . PHE A 1 81 ? -16.640 -0.530 21.554 1.00 93.62 81 PHE A O 1
ATOM 655 N N . ALA A 1 82 ? -16.246 -1.889 19.811 1.00 93.00 82 ALA A N 1
ATOM 656 C CA . ALA A 1 82 ? -17.637 -2.292 19.615 1.00 93.00 82 ALA A CA 1
ATOM 657 C C . ALA A 1 82 ? -18.284 -2.848 20.892 1.00 93.00 82 ALA A C 1
ATOM 659 O O . ALA A 1 82 ? -19.440 -2.544 21.172 1.00 93.00 82 ALA A O 1
ATOM 660 N N . TRP A 1 83 ? -17.542 -3.608 21.700 1.00 92.25 83 TRP A N 1
ATOM 661 C CA . TRP A 1 83 ? -18.063 -4.212 22.933 1.00 92.25 83 TRP A CA 1
ATOM 662 C C . TRP A 1 83 ? -17.826 -3.376 24.194 1.00 92.25 83 TRP A C 1
ATOM 664 O O . TRP A 1 83 ? -18.384 -3.677 25.246 1.00 92.25 83 TRP A O 1
ATOM 674 N N . THR A 1 84 ? -17.046 -2.296 24.102 1.00 90.94 84 THR A N 1
ATOM 675 C CA . THR A 1 84 ? -16.736 -1.413 25.245 1.00 90.94 84 THR A CA 1
ATOM 676 C C . THR A 1 84 ? -17.337 -0.014 25.130 1.00 90.94 84 THR A C 1
ATOM 678 O O . THR A 1 84 ? -17.199 0.806 26.039 1.00 90.94 84 THR A O 1
ATOM 681 N N . ASN A 1 85 ? -18.071 0.263 24.052 1.00 87.75 85 ASN A N 1
ATOM 682 C CA . ASN A 1 85 ? -18.731 1.546 23.816 1.00 87.75 85 ASN A CA 1
ATOM 683 C C . ASN A 1 85 ? -20.027 1.764 24.633 1.00 87.75 85 ASN A C 1
ATOM 685 O O . ASN A 1 85 ? -20.607 2.843 24.549 1.00 87.75 85 ASN A O 1
ATOM 689 N N . SER A 1 86 ? -20.450 0.803 25.467 1.00 87.88 86 SER A N 1
ATOM 690 C CA . SER A 1 86 ? -21.630 0.950 26.338 1.00 87.88 86 SER A CA 1
ATOM 691 C C . SER A 1 86 ? -21.433 2.050 27.395 1.00 87.88 86 SER A C 1
ATOM 693 O O . SER A 1 86 ? -20.373 2.091 28.029 1.00 87.88 86 SER A O 1
ATOM 695 N N . PRO A 1 87 ? -22.455 2.877 27.696 1.00 86.31 87 PRO A N 1
ATOM 696 C CA . PRO A 1 87 ? -22.426 3.816 28.821 1.00 86.31 87 PRO A CA 1
ATOM 697 C C . PRO A 1 87 ? -22.156 3.165 30.185 1.00 86.31 87 PRO A C 1
ATOM 699 O O . PRO A 1 87 ? -21.637 3.830 31.075 1.00 86.31 87 PRO A O 1
ATOM 702 N N . SER A 1 88 ? -22.466 1.872 30.350 1.00 87.94 88 SER A N 1
ATOM 703 C CA . SER A 1 88 ? -22.196 1.125 31.588 1.00 87.94 88 SER A CA 1
ATOM 704 C C . SER A 1 88 ? -20.709 0.844 31.833 1.00 87.94 88 SER A C 1
ATOM 706 O O . SER A 1 88 ? -20.316 0.555 32.961 1.00 87.94 88 SER A O 1
ATOM 708 N N . ILE A 1 89 ? -19.877 0.916 30.791 1.00 90.50 89 ILE A N 1
ATOM 709 C CA . ILE A 1 89 ? -18.435 0.672 30.860 1.00 90.50 89 ILE A CA 1
ATOM 710 C C . ILE A 1 89 ? -17.713 2.019 30.905 1.00 90.50 89 ILE A C 1
ATOM 712 O O . ILE A 1 89 ? -18.064 2.954 30.176 1.00 90.50 89 ILE A O 1
ATOM 716 N N . HIS A 1 90 ? -16.674 2.110 31.744 1.00 90.44 90 HIS A N 1
ATOM 717 C CA . HIS A 1 90 ? -15.871 3.322 31.871 1.00 90.44 90 HIS A CA 1
ATOM 718 C C . HIS A 1 90 ? -15.305 3.734 30.504 1.00 90.44 90 HIS A C 1
ATOM 720 O O . HIS A 1 90 ? -14.632 2.951 29.829 1.00 90.44 90 HIS A O 1
ATOM 726 N N . TRP A 1 91 ? -15.560 4.983 30.112 1.00 89.31 91 TRP A N 1
ATOM 727 C CA . TRP A 1 91 ? -15.259 5.530 28.785 1.00 89.31 91 TRP A CA 1
ATOM 728 C C . TRP A 1 91 ? -13.815 5.270 28.337 1.00 89.31 91 TRP A C 1
ATOM 730 O O . TRP A 1 91 ? -13.580 4.986 27.163 1.00 89.31 91 TRP A O 1
ATOM 740 N N . ILE A 1 92 ? -12.860 5.287 29.274 1.00 91.56 92 ILE A N 1
ATOM 741 C CA . ILE A 1 92 ? -11.434 5.105 28.980 1.00 91.56 92 ILE A CA 1
ATOM 742 C C . ILE A 1 92 ? -11.131 3.788 28.265 1.00 91.56 92 ILE A C 1
ATOM 744 O O . ILE A 1 92 ? -10.236 3.749 27.432 1.00 91.56 92 ILE A O 1
ATOM 748 N N . VAL A 1 93 ? -11.906 2.730 28.522 1.00 93.44 93 VAL A N 1
ATOM 749 C CA . VAL A 1 93 ? -11.701 1.423 27.889 1.00 93.44 93 VAL A CA 1
ATOM 750 C C . VAL A 1 93 ? -11.955 1.518 26.382 1.00 93.44 93 VAL A C 1
ATOM 752 O O . VAL A 1 93 ? -11.132 1.073 25.586 1.00 93.44 93 VAL A O 1
ATOM 755 N N . SER A 1 94 ? -13.049 2.177 25.990 1.00 91.38 94 SER A N 1
ATOM 756 C CA . SER A 1 94 ? -13.352 2.443 24.579 1.00 91.38 94 SER A CA 1
ATOM 757 C C . SER A 1 94 ? -12.362 3.420 23.931 1.00 91.38 94 SER A C 1
ATOM 759 O O . SER A 1 94 ? -12.027 3.260 22.763 1.00 91.38 94 SER A O 1
ATOM 761 N N . VAL A 1 95 ? -11.817 4.382 24.686 1.00 92.62 95 VAL A N 1
ATOM 762 C CA . VAL A 1 95 ? -10.774 5.288 24.170 1.00 92.62 95 VAL A CA 1
ATOM 763 C C . VAL A 1 95 ? -9.461 4.541 23.935 1.00 92.62 95 VAL A C 1
ATOM 765 O O . VAL A 1 95 ? -8.827 4.732 22.906 1.00 92.62 95 VAL A O 1
ATOM 768 N N . ILE A 1 96 ? -9.060 3.644 24.838 1.00 94.94 96 ILE A N 1
ATOM 769 C CA . ILE A 1 96 ? -7.851 2.827 24.664 1.00 94.94 96 ILE A CA 1
ATOM 770 C C . ILE A 1 96 ? -7.989 1.904 23.448 1.00 94.94 96 ILE A C 1
ATOM 772 O O . ILE A 1 96 ? -7.017 1.710 22.724 1.00 94.94 96 ILE A O 1
ATOM 776 N N . ALA A 1 97 ? -9.192 1.401 23.161 1.00 93.50 97 ALA A N 1
ATOM 777 C CA . ALA A 1 97 ? -9.453 0.586 21.974 1.00 93.50 97 ALA A CA 1
ATOM 778 C C . ALA A 1 97 ? -9.205 1.328 20.643 1.00 93.50 97 ALA A C 1
ATOM 780 O O . ALA A 1 97 ? -8.938 0.688 19.623 1.00 93.50 97 ALA A O 1
ATOM 781 N N . SER A 1 98 ? -9.231 2.666 20.632 1.00 93.69 98 SER A N 1
ATOM 782 C CA . SER A 1 98 ? -8.933 3.450 19.428 1.00 93.69 98 SER A CA 1
ATOM 783 C C . SER A 1 98 ? -7.431 3.497 19.091 1.00 93.69 98 SER A C 1
ATOM 785 O O . SER A 1 98 ? -7.074 3.731 17.935 1.00 93.69 98 SER A O 1
ATOM 787 N N . VAL A 1 99 ? -6.552 3.170 20.050 1.00 96.25 99 VAL A N 1
ATOM 788 C CA . VAL A 1 99 ? -5.092 3.071 19.857 1.00 96.25 99 VAL A CA 1
ATOM 789 C C . VAL A 1 99 ? -4.709 1.944 18.884 1.00 96.25 99 VAL A C 1
ATOM 791 O O . VAL A 1 99 ? -4.091 2.248 17.861 1.00 96.25 99 VAL A O 1
ATOM 794 N N . PRO A 1 100 ? -5.069 0.659 19.108 1.00 95.75 100 PRO A N 1
ATOM 795 C CA . PRO A 1 100 ? -4.762 -0.413 18.157 1.00 95.75 100 PRO A CA 1
ATOM 796 C C . PRO A 1 100 ? -5.444 -0.213 16.797 1.00 95.75 100 PRO A C 1
ATOM 798 O O . PRO A 1 100 ? -4.885 -0.615 15.777 1.00 95.75 100 PRO A O 1
ATOM 801 N N . PHE A 1 101 ? -6.599 0.462 16.755 1.00 94.81 101 PHE A N 1
ATOM 802 C CA . PHE A 1 101 ? -7.231 0.873 15.500 1.00 94.81 101 PHE A CA 1
ATOM 803 C C . PHE A 1 101 ? -6.372 1.883 14.724 1.00 94.81 101 PHE A C 1
ATOM 805 O O . PHE A 1 101 ? -6.065 1.647 13.556 1.00 94.81 101 PHE A O 1
ATOM 812 N N . GLY A 1 102 ? -5.956 2.985 15.361 1.00 94.62 102 GLY A N 1
ATOM 813 C CA . GLY A 1 102 ? -5.115 4.008 14.729 1.00 94.62 102 GLY A CA 1
ATOM 814 C C . GLY A 1 102 ? -3.760 3.449 14.296 1.00 94.62 102 GLY A C 1
ATOM 815 O O . GLY A 1 102 ? -3.287 3.743 13.194 1.00 94.62 102 GLY A O 1
ATOM 816 N N . PHE A 1 103 ? -3.188 2.571 15.124 1.00 96.56 103 PHE A N 1
ATOM 817 C CA . PHE A 1 103 ? -1.964 1.846 14.809 1.00 96.56 103 PHE A CA 1
ATOM 818 C C . PHE A 1 103 ? -2.146 0.974 13.562 1.00 96.56 103 PHE A C 1
ATOM 820 O O . PHE A 1 103 ? -1.449 1.157 12.565 1.00 96.56 103 PHE A O 1
ATOM 827 N N . GLY A 1 104 ? -3.135 0.074 13.576 1.00 94.44 104 GLY A N 1
ATOM 828 C CA . GLY A 1 104 ? -3.360 -0.857 12.475 1.00 94.44 104 GLY A CA 1
ATOM 829 C C . GLY A 1 104 ? -3.703 -0.161 11.161 1.00 94.44 104 GLY A C 1
ATOM 830 O O . GLY A 1 104 ? -3.178 -0.534 10.113 1.00 94.44 104 GLY A O 1
ATOM 831 N N . MET A 1 105 ? -4.511 0.901 11.222 1.00 94.38 105 MET A N 1
ATOM 832 C CA . MET A 1 105 ? -4.888 1.695 10.054 1.00 94.38 105 MET A CA 1
ATOM 833 C C . MET A 1 105 ? -3.646 2.301 9.404 1.00 94.38 105 MET A C 1
ATOM 835 O O . MET A 1 105 ? -3.446 2.167 8.198 1.00 94.38 105 MET A O 1
ATOM 839 N N . THR A 1 106 ? -2.799 2.944 10.206 1.00 94.62 106 THR A N 1
ATOM 840 C CA . THR A 1 106 ? -1.596 3.625 9.719 1.00 94.62 106 THR A CA 1
ATOM 841 C C . THR A 1 106 ? -0.586 2.633 9.161 1.00 94.62 106 THR A C 1
ATOM 843 O O . THR A 1 106 ? -0.074 2.844 8.065 1.00 94.62 106 THR A O 1
ATOM 846 N N . SER A 1 107 ? -0.332 1.525 9.861 1.00 93.38 107 SER A N 1
ATOM 847 C CA . SER A 1 107 ? 0.618 0.506 9.406 1.00 93.38 107 SER A CA 1
ATOM 848 C C . SER A 1 107 ? 0.192 -0.147 8.089 1.00 93.38 107 SER A C 1
ATOM 850 O O . SER A 1 107 ? 1.034 -0.353 7.215 1.00 93.38 107 SER A O 1
ATOM 852 N N . ILE A 1 108 ? -1.109 -0.406 7.898 1.00 92.62 108 ILE A N 1
ATOM 853 C CA . ILE A 1 108 ? -1.638 -0.878 6.611 1.00 92.62 108 ILE A CA 1
ATOM 854 C C . ILE A 1 108 ? -1.463 0.198 5.536 1.00 92.62 108 ILE A C 1
ATOM 856 O O . ILE A 1 108 ? -0.986 -0.119 4.449 1.00 92.62 108 ILE A O 1
ATOM 860 N N . PHE A 1 109 ? -1.791 1.463 5.821 1.00 91.56 109 PHE A N 1
ATOM 861 C CA . PHE A 1 109 ? -1.641 2.538 4.836 1.00 91.56 109 PHE A CA 1
ATOM 862 C C . PHE A 1 109 ? -0.210 2.709 4.360 1.00 91.56 109 PHE A C 1
ATOM 864 O O . PHE A 1 109 ? 0.032 2.743 3.156 1.00 91.56 109 PHE A O 1
ATOM 871 N N . VAL A 1 110 ? 0.731 2.804 5.295 1.00 91.25 110 VAL A N 1
ATOM 872 C CA . VAL A 1 110 ? 2.139 2.986 4.952 1.00 91.25 110 VAL A CA 1
ATOM 873 C C . VAL A 1 110 ? 2.676 1.751 4.227 1.00 91.25 110 VAL A C 1
ATOM 875 O O . VAL A 1 110 ? 3.367 1.898 3.224 1.00 91.25 110 VAL A O 1
ATOM 878 N N . GLY A 1 111 ? 2.311 0.542 4.666 1.00 87.25 111 GLY A N 1
ATOM 879 C CA . GLY A 1 111 ? 2.704 -0.697 3.992 1.00 87.25 111 GLY A CA 1
ATOM 880 C C . GLY A 1 111 ? 2.190 -0.784 2.552 1.00 87.25 111 GLY A C 1
ATOM 881 O O . GLY A 1 111 ? 2.968 -1.069 1.647 1.00 87.25 111 GLY A O 1
ATOM 882 N N . VAL A 1 112 ? 0.911 -0.469 2.316 1.00 87.12 112 VAL A N 1
ATOM 883 C CA . VAL A 1 112 ? 0.315 -0.456 0.969 1.00 87.12 112 VAL A CA 1
ATOM 884 C C . VAL A 1 112 ? 0.941 0.628 0.096 1.00 87.12 112 VAL A C 1
ATOM 886 O O . VAL A 1 112 ? 1.244 0.359 -1.060 1.00 87.12 112 VAL A O 1
ATOM 889 N N . PHE A 1 113 ? 1.168 1.838 0.614 1.00 88.00 113 PHE A N 1
ATOM 890 C CA . PHE A 1 113 ? 1.808 2.894 -0.174 1.00 88.00 113 PHE A CA 1
ATOM 891 C C . PHE A 1 113 ? 3.241 2.536 -0.561 1.00 88.00 113 PHE A C 1
ATOM 893 O O . PHE A 1 113 ? 3.591 2.690 -1.727 1.00 88.00 113 PHE A O 1
ATOM 900 N N . ASN A 1 114 ? 4.036 2.007 0.371 1.00 84.81 114 ASN A N 1
ATOM 901 C CA . ASN A 1 114 ? 5.390 1.544 0.067 1.00 84.81 114 ASN A CA 1
ATOM 902 C C . ASN A 1 114 ? 5.371 0.406 -0.957 1.00 84.81 114 ASN A C 1
ATOM 904 O O . ASN A 1 114 ? 6.136 0.437 -1.913 1.00 84.81 114 ASN A O 1
ATOM 908 N N . TYR A 1 115 ? 4.449 -0.548 -0.814 1.00 80.88 115 TYR A 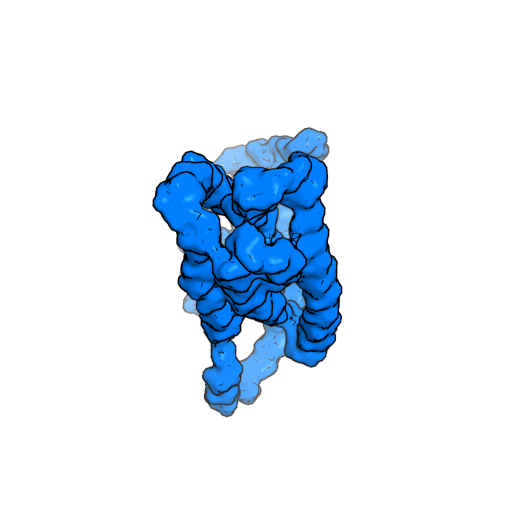N 1
ATOM 909 C CA . TYR A 1 115 ? 4.279 -1.618 -1.792 1.00 80.88 115 TYR A CA 1
ATOM 910 C C . TYR A 1 115 ? 3.894 -1.087 -3.179 1.00 80.88 115 TYR A C 1
ATOM 912 O O . TYR A 1 115 ? 4.456 -1.525 -4.176 1.00 80.88 115 TYR A O 1
ATOM 920 N N . LEU A 1 116 ? 2.972 -0.123 -3.267 1.00 79.31 116 LEU A N 1
ATOM 921 C CA . LEU A 1 116 ? 2.567 0.483 -4.538 1.00 79.31 116 LEU A CA 1
ATOM 922 C C . LEU A 1 116 ? 3.703 1.278 -5.196 1.00 79.31 116 LEU A C 1
ATOM 924 O O . LEU A 1 116 ? 3.817 1.232 -6.415 1.00 79.31 116 LEU A O 1
ATOM 928 N N . ILE A 1 117 ? 4.537 1.977 -4.419 1.00 75.81 117 ILE A N 1
ATOM 929 C CA . ILE A 1 117 ? 5.737 2.665 -4.931 1.00 75.81 117 ILE A CA 1
ATOM 930 C C . ILE A 1 117 ? 6.714 1.650 -5.525 1.00 75.81 117 ILE A C 1
ATOM 932 O O . ILE A 1 117 ? 7.192 1.823 -6.648 1.00 75.81 117 ILE A O 1
ATOM 936 N N . ASP A 1 118 ? 6.993 0.588 -4.771 1.00 70.06 118 ASP A N 1
ATOM 937 C CA . ASP A 1 118 ? 7.994 -0.404 -5.153 1.00 70.06 118 ASP A CA 1
ATOM 938 C C . ASP A 1 118 ? 7.481 -1.306 -6.301 1.00 70.06 118 ASP A C 1
ATOM 940 O O . ASP A 1 118 ? 8.272 -1.742 -7.127 1.00 70.06 118 ASP A O 1
ATOM 944 N N . THR A 1 119 ? 6.163 -1.523 -6.423 1.00 67.75 119 THR A N 1
ATOM 945 C CA . THR A 1 119 ? 5.548 -2.350 -7.488 1.00 67.75 119 THR A CA 1
ATOM 946 C C . THR A 1 119 ? 5.222 -1.557 -8.758 1.00 67.75 119 THR A C 1
ATOM 948 O O . THR A 1 119 ? 5.377 -2.058 -9.867 1.00 67.75 119 THR A O 1
ATOM 951 N N . TYR A 1 120 ? 4.743 -0.315 -8.629 1.00 66.50 120 TYR A N 1
ATOM 952 C CA . TYR A 1 120 ? 4.275 0.506 -9.752 1.00 66.50 120 TYR A CA 1
ATOM 953 C C . TYR A 1 120 ? 5.162 1.727 -9.975 1.00 66.50 120 TYR A C 1
ATOM 955 O O . TYR A 1 120 ? 4.643 2.779 -10.322 1.00 66.50 120 TYR A O 1
ATOM 963 N N . THR A 1 121 ? 6.481 1.630 -9.812 1.00 60.09 121 THR A N 1
ATOM 964 C CA . THR A 1 121 ? 7.387 2.794 -9.725 1.00 60.09 121 THR A CA 1
ATOM 965 C C . THR A 1 121 ? 7.129 3.884 -10.781 1.00 60.09 121 THR A C 1
ATOM 967 O O . THR A 1 121 ? 7.013 5.058 -10.430 1.00 60.09 121 THR A O 1
ATOM 970 N N . ILE A 1 122 ? 6.921 3.511 -12.050 1.00 47.72 122 ILE A N 1
ATOM 971 C CA . ILE A 1 122 ? 6.645 4.443 -13.168 1.00 47.72 122 ILE A CA 1
ATOM 972 C C . ILE A 1 122 ? 5.216 5.008 -13.123 1.00 47.72 122 ILE A C 1
ATOM 974 O O . ILE A 1 122 ? 4.985 6.173 -13.436 1.00 47.72 122 ILE A O 1
ATOM 978 N N . TYR A 1 123 ? 4.252 4.195 -12.695 1.00 69.56 123 TYR A N 1
ATOM 979 C CA . TYR A 1 123 ? 2.834 4.546 -12.614 1.00 69.56 123 TYR A CA 1
ATOM 980 C C . TYR A 1 123 ? 2.379 4.839 -11.178 1.00 69.56 123 TYR A C 1
ATOM 982 O O . TYR A 1 123 ? 1.181 4.826 -10.905 1.00 69.56 123 TYR A O 1
ATOM 990 N N . THR A 1 124 ? 3.307 5.143 -10.264 1.00 69.44 124 THR A N 1
ATOM 991 C CA . THR A 1 124 ? 3.034 5.289 -8.825 1.00 69.44 124 THR A CA 1
ATOM 992 C C . THR A 1 124 ? 1.951 6.330 -8.581 1.00 69.44 124 THR A C 1
ATOM 994 O O . THR A 1 124 ? 1.011 6.091 -7.828 1.00 69.44 124 THR A O 1
ATOM 997 N N . ALA A 1 125 ? 2.035 7.471 -9.275 1.00 77.06 125 ALA A N 1
ATOM 998 C CA . ALA A 1 125 ? 1.051 8.544 -9.167 1.00 77.06 125 ALA A CA 1
ATOM 999 C C . ALA A 1 125 ? -0.353 8.091 -9.607 1.00 77.06 125 ALA A C 1
ATOM 1001 O O . ALA A 1 125 ? -1.342 8.401 -8.943 1.00 77.06 125 ALA A O 1
ATOM 1002 N N . SER A 1 126 ? -0.442 7.310 -10.688 1.00 79.06 126 SER A N 1
ATOM 1003 C CA . SER A 1 126 ? -1.708 6.752 -11.177 1.00 79.06 126 SER A CA 1
ATOM 1004 C C . SER A 1 126 ? -2.255 5.680 -10.229 1.00 79.06 126 SER A C 1
ATOM 1006 O O . SER A 1 126 ? -3.433 5.711 -9.877 1.00 79.06 126 SER A O 1
ATOM 1008 N N . ALA A 1 127 ? -1.394 4.790 -9.728 1.00 79.56 127 ALA A N 1
ATOM 1009 C CA . ALA A 1 127 ? -1.756 3.763 -8.755 1.00 79.56 127 ALA A CA 1
ATOM 1010 C C . ALA A 1 127 ? -2.250 4.375 -7.432 1.00 79.56 127 ALA A C 1
ATOM 1012 O O . ALA A 1 127 ? -3.238 3.918 -6.856 1.00 79.56 127 ALA A O 1
ATOM 1013 N N . PHE A 1 128 ? -1.618 5.457 -6.970 1.00 86.06 128 PHE A N 1
ATOM 1014 C CA . PHE A 1 128 ? -2.075 6.227 -5.816 1.00 86.06 128 PHE A CA 1
ATOM 1015 C C . PHE A 1 128 ? -3.434 6.870 -6.060 1.00 86.06 128 PHE A 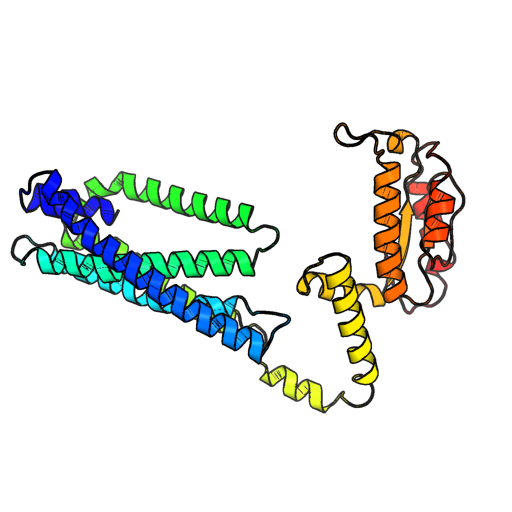C 1
ATOM 1017 O O . PHE A 1 128 ? -4.310 6.752 -5.203 1.00 86.06 128 PHE A O 1
ATOM 1024 N N . ALA A 1 129 ? -3.632 7.500 -7.220 1.00 84.25 129 ALA A N 1
ATOM 1025 C CA . ALA A 1 129 ? -4.914 8.090 -7.584 1.00 84.25 129 ALA A CA 1
ATOM 1026 C C . ALA A 1 129 ? -6.026 7.030 -7.617 1.00 84.25 129 ALA A C 1
ATOM 1028 O O . ALA A 1 129 ? -7.074 7.222 -7.001 1.00 84.25 129 ALA A O 1
ATOM 1029 N N . ALA A 1 130 ? -5.777 5.874 -8.239 1.00 86.62 130 ALA A N 1
ATOM 1030 C CA . ALA A 1 130 ? -6.719 4.758 -8.263 1.00 86.62 130 ALA A CA 1
ATOM 1031 C C . ALA A 1 130 ? -7.048 4.253 -6.846 1.00 86.62 130 ALA A C 1
ATOM 1033 O O . ALA A 1 130 ? -8.220 4.111 -6.493 1.00 86.62 130 ALA A O 1
ATOM 1034 N N . ASN A 1 131 ? -6.032 4.060 -5.997 1.00 89.00 131 ASN A N 1
ATOM 1035 C CA . ASN A 1 131 ? -6.215 3.668 -4.598 1.00 89.00 131 ASN A CA 1
ATOM 1036 C C . ASN A 1 131 ? -7.046 4.699 -3.809 1.00 89.00 131 ASN A C 1
ATOM 1038 O O . ASN A 1 131 ? -7.927 4.328 -3.033 1.00 89.00 131 ASN A O 1
ATOM 1042 N N . MET A 1 132 ? -6.807 5.998 -4.014 1.00 92.06 132 MET A N 1
ATOM 1043 C CA . MET A 1 132 ? -7.591 7.064 -3.381 1.00 92.06 132 MET A CA 1
ATOM 1044 C C . MET A 1 132 ? -9.049 7.051 -3.842 1.00 92.06 132 MET A C 1
ATOM 1046 O O . MET A 1 132 ? -9.942 7.078 -2.998 1.00 92.06 132 MET A O 1
ATOM 1050 N N . ILE A 1 133 ? -9.299 6.949 -5.150 1.00 92.94 133 ILE A N 1
ATOM 1051 C CA . ILE A 1 133 ? -10.654 6.917 -5.716 1.00 92.94 133 ILE A CA 1
ATOM 1052 C C . ILE A 1 133 ? -11.451 5.752 -5.131 1.00 92.94 133 ILE A C 1
ATOM 1054 O O . ILE A 1 133 ? -12.554 5.960 -4.631 1.00 92.94 133 ILE A O 1
ATOM 1058 N N . ILE A 1 134 ? -10.879 4.543 -5.123 1.00 91.00 134 ILE A N 1
ATOM 1059 C CA . ILE A 1 134 ? -11.537 3.356 -4.564 1.00 91.00 134 ILE A CA 1
ATOM 1060 C C . ILE A 1 134 ? -11.900 3.597 -3.093 1.00 91.00 134 ILE A C 1
ATOM 1062 O O . ILE A 1 134 ? -13.047 3.397 -2.690 1.00 91.00 134 ILE A O 1
ATOM 1066 N N . ARG A 1 135 ? -10.953 4.096 -2.291 1.00 89.06 135 ARG A N 1
ATOM 1067 C CA . ARG A 1 135 ? -11.187 4.404 -0.874 1.00 89.06 135 ARG A CA 1
ATOM 1068 C C . ARG A 1 135 ? -12.266 5.460 -0.663 1.00 89.06 135 ARG A C 1
ATOM 1070 O O . ARG A 1 135 ? -13.050 5.316 0.272 1.00 89.06 135 ARG A O 1
ATOM 1077 N N . TYR A 1 136 ? -12.307 6.503 -1.488 1.00 92.88 136 TYR A N 1
ATOM 1078 C CA . TYR A 1 136 ? -13.319 7.551 -1.384 1.00 92.88 136 TYR A CA 1
ATOM 1079 C C . TYR A 1 136 ? -14.697 7.051 -1.792 1.00 92.88 136 TYR A C 1
ATOM 1081 O O . TYR A 1 136 ? -15.649 7.326 -1.074 1.00 92.88 136 TYR A O 1
ATOM 1089 N N . ILE A 1 137 ? -14.806 6.244 -2.850 1.00 94.19 137 ILE A N 1
ATOM 1090 C CA . ILE A 1 137 ? -16.074 5.616 -3.241 1.00 94.19 137 ILE A CA 1
ATOM 1091 C C . ILE A 1 137 ? -16.609 4.757 -2.094 1.00 94.19 137 ILE A C 1
ATOM 1093 O O . ILE A 1 137 ? -17.749 4.944 -1.671 1.00 94.19 137 ILE A O 1
ATOM 1097 N N . PHE A 1 138 ? -15.784 3.863 -1.537 1.00 89.19 138 PHE A N 1
ATOM 1098 C CA . PHE A 1 138 ? -16.195 3.060 -0.386 1.00 89.19 138 PHE A CA 1
ATOM 1099 C C . PHE A 1 138 ? -16.539 3.943 0.819 1.00 89.19 138 PHE A C 1
ATOM 1101 O O . PHE A 1 138 ? -17.588 3.758 1.428 1.00 89.19 138 PHE A O 1
ATOM 1108 N N . GLY A 1 139 ? -15.713 4.943 1.135 1.00 88.81 139 GLY A N 1
ATOM 1109 C CA . GLY A 1 139 ? -15.980 5.899 2.208 1.00 88.81 139 GLY A CA 1
ATOM 1110 C C . GLY A 1 139 ? -17.346 6.571 2.063 1.00 88.81 139 GLY A C 1
ATOM 1111 O O . GLY A 1 139 ? -18.146 6.523 2.993 1.00 88.81 139 GLY A O 1
ATOM 1112 N N . SER A 1 140 ? -17.647 7.120 0.887 1.00 90.88 140 SER A N 1
ATOM 1113 C CA . SER A 1 140 ? -18.922 7.770 0.584 1.00 90.88 140 SER A CA 1
ATOM 1114 C C . SER A 1 140 ? -20.101 6.803 0.669 1.00 90.88 140 SER A C 1
ATOM 1116 O O . SER A 1 140 ? -21.093 7.121 1.317 1.00 90.88 140 SER A O 1
ATOM 1118 N N . VAL A 1 141 ? -19.994 5.608 0.078 1.00 91.50 141 VAL A N 1
ATOM 1119 C CA . VAL A 1 141 ? -21.072 4.606 0.100 1.00 91.50 141 VAL A CA 1
ATOM 1120 C C . VAL A 1 141 ? -21.403 4.184 1.531 1.00 91.50 141 VAL A C 1
ATOM 1122 O O . VAL A 1 141 ? -22.573 4.191 1.905 1.00 91.50 141 VAL A O 1
ATOM 1125 N N . PHE A 1 142 ? -20.394 3.875 2.353 1.00 87.38 142 PHE A N 1
ATOM 1126 C CA . PHE A 1 142 ? -20.606 3.464 3.744 1.00 87.38 142 PHE A CA 1
ATOM 1127 C C . PHE A 1 142 ? -21.152 4.599 4.625 1.00 87.38 142 PHE A C 1
ATOM 1129 O O . PHE A 1 142 ? -21.942 4.343 5.536 1.00 87.38 142 PHE A O 1
ATOM 1136 N N . LEU A 1 143 ? -20.783 5.855 4.355 1.00 88.12 143 LEU A N 1
ATOM 1137 C CA . LEU A 1 143 ? -21.307 7.012 5.088 1.00 88.12 143 LEU A CA 1
ATOM 1138 C C . LEU A 1 143 ? -22.818 7.208 4.882 1.00 88.12 143 LEU A C 1
ATOM 1140 O O . LEU A 1 143 ? -23.512 7.517 5.849 1.00 88.12 143 LEU A O 1
ATOM 1144 N N . LEU A 1 144 ? -23.348 6.956 3.678 1.00 89.50 144 LEU A N 1
ATOM 1145 C CA . LEU A 1 144 ? -24.766 7.189 3.347 1.00 89.50 144 LEU A CA 1
ATOM 1146 C C . LEU A 1 144 ? -25.753 6.430 4.244 1.00 89.50 144 LEU A C 1
ATOM 1148 O O . LEU A 1 144 ? -26.853 6.917 4.499 1.00 89.50 144 LEU A O 1
ATOM 1152 N N . PHE A 1 145 ? -25.371 5.251 4.736 1.00 87.62 145 PHE A N 1
ATOM 1153 C CA . PHE A 1 145 ? -26.217 4.434 5.608 1.00 87.62 145 PHE A CA 1
ATOM 1154 C C . PHE A 1 145 ? -25.685 4.307 7.040 1.00 87.62 145 PHE A C 1
ATOM 1156 O O . PHE A 1 145 ? -26.287 3.591 7.838 1.00 87.62 145 PHE A O 1
ATOM 1163 N N . THR A 1 146 ? -24.600 5.007 7.402 1.00 87.06 146 THR A N 1
ATOM 1164 C CA . THR A 1 146 ? -23.998 4.908 8.744 1.00 87.06 146 THR A CA 1
ATOM 1165 C C . THR A 1 146 ? -25.012 5.270 9.836 1.00 87.06 146 THR A C 1
ATOM 1167 O O . THR A 1 146 ? -25.254 4.456 10.721 1.00 87.06 146 THR A O 1
ATOM 1170 N N . ASN A 1 147 ? -25.690 6.418 9.744 1.00 86.50 147 ASN A N 1
ATOM 1171 C CA . ASN A 1 147 ? -26.667 6.840 10.763 1.00 86.50 147 ASN A CA 1
ATOM 1172 C C . ASN A 1 147 ? -27.824 5.837 10.914 1.00 86.50 147 ASN A C 1
ATOM 1174 O O . ASN A 1 147 ? -28.107 5.367 12.013 1.00 86.50 147 ASN A O 1
ATOM 1178 N N . GLN A 1 148 ? -28.415 5.414 9.792 1.00 89.00 148 GLN A N 1
ATOM 1179 C CA . GLN A 1 148 ? -29.510 4.433 9.767 1.00 89.00 148 GLN A CA 1
ATOM 1180 C C . GLN A 1 148 ? -29.083 3.077 10.354 1.00 89.00 148 GLN A C 1
ATOM 1182 O O . GLN A 1 148 ? -29.875 2.384 10.997 1.00 89.00 148 GLN A O 1
ATOM 1187 N N . MET A 1 149 ? -27.824 2.689 10.134 1.00 89.44 149 MET A N 1
ATOM 1188 C CA . MET A 1 149 ? -27.230 1.480 10.693 1.00 89.44 149 MET A CA 1
ATOM 1189 C C . MET A 1 149 ? -27.097 1.584 12.219 1.00 89.44 149 MET A C 1
ATOM 1191 O O . MET A 1 149 ? -27.501 0.655 12.918 1.00 89.44 149 MET A O 1
ATOM 1195 N N . TYR A 1 150 ? -26.593 2.705 12.748 1.00 88.31 150 TYR A N 1
ATOM 1196 C CA . TYR A 1 150 ? -26.472 2.927 14.196 1.00 88.31 150 TYR A CA 1
ATOM 1197 C C . TYR A 1 150 ? -27.829 3.016 14.905 1.00 88.31 150 TYR A C 1
ATOM 1199 O O . TYR A 1 150 ? -27.963 2.495 16.013 1.00 88.31 150 TYR A O 1
ATOM 1207 N N . GLU A 1 151 ? -28.842 3.600 14.263 1.00 87.19 151 GLU A N 1
ATOM 1208 C CA . GLU A 1 151 ? -30.208 3.665 14.797 1.00 87.19 151 GLU A CA 1
ATOM 1209 C C . GLU A 1 151 ? -30.866 2.282 14.903 1.00 87.19 151 GLU A C 1
ATOM 1211 O O . GLU A 1 151 ? -31.469 1.966 15.928 1.00 87.19 151 GLU A O 1
ATOM 1216 N N . LYS A 1 152 ? -30.744 1.436 13.867 1.00 90.06 152 LYS A N 1
ATOM 1217 C CA . LYS A 1 152 ? -31.438 0.135 13.807 1.00 90.06 152 LYS A CA 1
ATOM 1218 C C . LYS A 1 152 ? -30.707 -1.001 14.521 1.00 90.06 152 LYS A C 1
ATOM 1220 O O . LYS A 1 152 ? -31.353 -1.828 15.156 1.00 90.06 152 LYS A O 1
ATOM 1225 N N . LEU A 1 153 ? -29.381 -1.083 14.384 1.00 87.38 153 LEU A N 1
ATOM 1226 C CA . LEU A 1 153 ? -28.571 -2.171 14.958 1.00 87.38 153 LEU A CA 1
ATOM 1227 C C . LEU A 1 153 ? -28.039 -1.839 16.359 1.00 87.38 153 LEU A C 1
ATOM 1229 O O . LEU A 1 153 ? -27.629 -2.735 17.098 1.00 87.38 153 LEU A O 1
ATOM 1233 N N . GLY A 1 154 ? -28.043 -0.560 16.737 1.00 87.69 154 GLY A N 1
ATOM 1234 C CA . GLY A 1 154 ? -27.455 -0.085 17.982 1.00 87.69 154 GLY A CA 1
ATOM 1235 C C . GLY A 1 154 ? -25.926 -0.020 17.941 1.00 87.69 154 GLY A C 1
ATOM 1236 O O . GLY A 1 154 ? -25.264 -0.544 17.046 1.00 87.69 154 GLY A O 1
ATOM 1237 N N . ILE A 1 155 ? -25.348 0.626 18.956 1.00 87.31 155 ILE A N 1
ATOM 1238 C CA . ILE A 1 155 ? -23.922 0.993 18.996 1.00 87.31 155 ILE A CA 1
ATOM 1239 C C . ILE A 1 155 ? -22.961 -0.203 18.945 1.00 87.31 155 ILE A C 1
ATOM 1241 O O . ILE A 1 155 ? -21.878 -0.100 18.367 1.00 87.31 155 ILE A O 1
ATOM 1245 N N . HIS A 1 156 ? -23.349 -1.348 19.510 1.00 89.62 156 HIS A N 1
ATOM 1246 C CA . HIS A 1 156 ? -22.509 -2.545 19.558 1.00 89.62 156 HIS A CA 1
ATOM 1247 C C . HIS A 1 156 ? -22.418 -3.224 18.189 1.00 89.62 156 HIS A C 1
ATOM 1249 O O . HIS A 1 156 ? -21.334 -3.384 17.621 1.00 89.62 156 HIS A O 1
ATOM 1255 N N . TRP A 1 157 ? -23.571 -3.582 17.621 1.00 90.94 157 TRP A N 1
ATOM 1256 C CA . TRP A 1 157 ? -23.630 -4.311 16.358 1.00 90.94 157 TRP A CA 1
ATOM 1257 C C . TRP A 1 157 ? -23.250 -3.440 15.162 1.00 90.94 157 TRP A C 1
ATOM 1259 O O . TRP A 1 157 ? -22.510 -3.911 14.299 1.00 90.94 157 TRP A O 1
ATOM 1269 N N . ALA A 1 158 ? -23.644 -2.162 15.142 1.00 89.75 158 ALA A N 1
ATOM 1270 C CA . ALA A 1 158 ? -23.242 -1.226 14.091 1.00 89.75 158 ALA A CA 1
ATOM 1271 C C . ALA A 1 158 ? -21.710 -1.092 13.995 1.00 89.75 158 ALA A C 1
ATOM 1273 O O . ALA A 1 158 ? -21.153 -1.120 12.897 1.00 89.75 158 ALA A O 1
ATOM 1274 N N . THR A 1 159 ? -21.010 -1.042 15.137 1.00 89.06 159 THR A N 1
ATOM 1275 C CA . THR A 1 159 ? -19.536 -0.970 15.157 1.00 89.06 159 THR A CA 1
ATOM 1276 C C . THR A 1 159 ? -18.855 -2.324 14.902 1.00 89.06 159 THR A C 1
ATOM 1278 O O . THR A 1 159 ? -17.690 -2.370 14.512 1.00 89.06 159 THR A O 1
ATOM 1281 N N . SER A 1 160 ? -19.572 -3.440 15.060 1.00 92.50 160 SER A N 1
ATOM 1282 C CA . SER A 1 160 ? -19.048 -4.786 14.778 1.00 92.50 160 SER A CA 1
ATOM 1283 C C . SER A 1 160 ? -19.019 -5.112 13.282 1.00 92.50 160 SER A C 1
ATOM 1285 O O . SER A 1 160 ? -18.141 -5.841 12.834 1.00 92.50 160 SER A O 1
ATOM 1287 N N . ILE A 1 161 ? -19.925 -4.545 12.479 1.00 92.06 161 ILE A N 1
ATOM 1288 C CA . ILE A 1 161 ? -19.946 -4.717 11.013 1.00 92.06 161 ILE A CA 1
ATOM 1289 C C . ILE A 1 161 ? -18.591 -4.384 10.351 1.00 92.06 161 ILE A C 1
ATOM 1291 O O . ILE A 1 161 ? -18.055 -5.242 9.645 1.00 92.06 161 ILE A O 1
ATOM 1295 N N . PRO A 1 162 ? -17.972 -3.205 10.576 1.00 91.19 162 PRO A N 1
ATOM 1296 C CA . PRO A 1 162 ? -16.652 -2.923 10.018 1.00 91.19 162 PRO A CA 1
ATOM 1297 C C . PRO A 1 162 ? -15.560 -3.804 10.633 1.00 91.19 162 PRO A C 1
ATOM 1299 O O . PRO A 1 162 ? -14.565 -4.069 9.966 1.00 91.19 162 PRO A O 1
ATOM 1302 N N . ALA A 1 163 ? -15.731 -4.286 11.869 1.00 92.50 163 ALA A N 1
ATOM 1303 C CA . ALA A 1 163 ? -14.798 -5.222 12.496 1.00 92.50 163 ALA A CA 1
ATOM 1304 C C . ALA A 1 163 ? -14.798 -6.588 11.786 1.00 92.50 163 ALA A C 1
ATOM 1306 O O . ALA A 1 163 ? -13.742 -7.161 11.532 1.00 92.50 163 ALA A O 1
ATOM 1307 N N . PHE A 1 164 ? -15.970 -7.086 11.385 1.00 94.31 164 PHE A N 1
ATOM 1308 C CA . PHE A 1 164 ? -16.071 -8.298 10.572 1.00 94.31 164 PHE A CA 1
ATOM 1309 C C . PHE A 1 164 ? -15.512 -8.096 9.164 1.00 94.31 164 PHE A C 1
ATOM 1311 O O . PHE A 1 164 ? -14.823 -8.975 8.652 1.00 94.31 164 PHE A O 1
ATOM 1318 N N . LEU A 1 165 ? -15.751 -6.934 8.548 1.00 92.00 165 LEU A N 1
ATOM 1319 C CA . LEU A 1 165 ? -15.197 -6.635 7.227 1.00 92.00 165 LEU A CA 1
ATOM 1320 C C . LEU A 1 165 ? -13.664 -6.646 7.247 1.00 92.00 165 LEU A C 1
ATOM 1322 O O . LEU A 1 165 ? -13.028 -7.202 6.355 1.00 92.00 165 LEU A O 1
ATOM 1326 N N . THR A 1 166 ? -13.058 -6.075 8.286 1.00 92.31 166 THR A N 1
ATOM 1327 C CA . THR A 1 166 ? -11.598 -6.053 8.416 1.00 92.31 166 THR A CA 1
ATOM 1328 C C . THR A 1 166 ? -11.029 -7.423 8.760 1.00 92.31 166 THR A C 1
ATOM 1330 O O . THR A 1 166 ? -9.944 -7.752 8.292 1.00 92.31 166 THR A O 1
ATOM 1333 N N . LEU A 1 167 ? -11.786 -8.257 9.476 1.00 93.56 167 LEU A N 1
ATOM 1334 C CA . LEU A 1 167 ? -11.446 -9.658 9.703 1.00 93.56 167 LEU A CA 1
ATOM 1335 C C . LEU A 1 167 ? -11.438 -10.475 8.399 1.00 93.56 167 LEU A C 1
ATOM 1337 O O . LEU A 1 167 ? -10.540 -11.286 8.200 1.00 93.56 167 LEU A O 1
ATOM 1341 N N . ILE A 1 168 ? -12.387 -10.232 7.485 1.00 93.69 168 ILE A N 1
ATOM 1342 C CA . ILE A 1 168 ? -12.411 -10.866 6.152 1.00 93.69 168 ILE A CA 1
ATOM 1343 C C . ILE A 1 168 ? -11.202 -10.432 5.312 1.00 93.69 168 ILE A C 1
ATOM 1345 O O . ILE A 1 168 ? -10.660 -11.236 4.557 1.00 93.69 168 ILE A O 1
ATOM 1349 N N . CYS A 1 169 ? -10.758 -9.181 5.457 1.00 89.31 169 CYS A N 1
ATOM 1350 C CA . CYS A 1 169 ? -9.598 -8.642 4.743 1.00 89.31 169 CYS A CA 1
ATOM 1351 C C . CYS A 1 169 ? -8.243 -8.982 5.392 1.00 89.31 169 CYS A C 1
ATOM 1353 O O . CYS A 1 169 ? -7.207 -8.820 4.744 1.00 89.31 169 CYS A O 1
ATOM 1355 N N . LEU A 1 170 ? -8.228 -9.465 6.641 1.00 91.56 170 LEU A N 1
ATOM 1356 C CA . LEU A 1 170 ? -7.021 -9.844 7.386 1.00 91.56 170 LEU A CA 1
ATOM 1357 C C . LEU A 1 170 ? -6.062 -10.772 6.616 1.00 91.56 170 LEU A C 1
ATOM 1359 O O . LEU A 1 170 ? -4.863 -10.507 6.658 1.00 91.56 170 LEU A O 1
ATOM 1363 N N . PRO A 1 171 ? -6.497 -11.835 5.907 1.00 89.19 171 PRO A N 1
ATOM 1364 C CA . PRO A 1 171 ? -5.568 -12.739 5.232 1.00 89.19 171 PRO A CA 1
ATOM 1365 C C . PRO A 1 171 ? -4.853 -12.115 4.025 1.00 89.19 171 PRO A C 1
ATOM 1367 O O . PRO A 1 171 ? -3.841 -12.666 3.596 1.00 89.19 171 PRO A O 1
ATOM 1370 N N . PHE A 1 172 ? -5.315 -10.988 3.468 1.00 86.19 172 PHE A N 1
ATOM 1371 C CA . PHE A 1 172 ? -4.741 -10.461 2.225 1.00 86.19 172 PHE A CA 1
ATOM 1372 C C . PHE A 1 172 ? -3.250 -10.108 2.334 1.00 86.19 172 PHE A C 1
ATOM 1374 O O . PHE A 1 172 ? -2.487 -10.627 1.519 1.00 86.19 172 PHE A O 1
ATOM 1381 N N . PRO A 1 173 ? -2.770 -9.328 3.326 1.00 84.19 173 PRO A N 1
ATOM 1382 C CA . PRO A 1 173 ? -1.338 -9.046 3.453 1.00 84.19 173 PRO A CA 1
ATOM 1383 C C . PRO A 1 173 ? -0.485 -10.306 3.639 1.00 84.19 173 PRO A C 1
ATOM 1385 O O . PRO A 1 173 ? 0.630 -10.365 3.133 1.00 84.19 173 PRO A O 1
ATOM 1388 N N . PHE A 1 174 ? -1.009 -11.340 4.307 1.00 83.44 174 PHE A N 1
ATOM 1389 C CA . PHE A 1 174 ? -0.315 -12.624 4.459 1.00 83.44 174 PHE A CA 1
ATOM 1390 C C . PHE A 1 174 ? -0.209 -13.385 3.139 1.00 83.44 174 PHE A C 1
ATOM 1392 O O . PHE A 1 174 ? 0.839 -13.953 2.836 1.00 83.44 174 PHE A O 1
ATOM 1399 N N . ILE A 1 175 ? -1.290 -13.401 2.358 1.00 80.38 175 ILE A N 1
ATOM 1400 C CA . ILE A 1 175 ? -1.319 -14.029 1.038 1.00 80.38 175 ILE A CA 1
ATOM 1401 C C . ILE A 1 175 ? -0.327 -13.315 0.121 1.00 80.38 175 ILE A C 1
ATOM 1403 O O . ILE A 1 175 ? 0.520 -13.977 -0.467 1.00 80.38 175 ILE A O 1
ATOM 1407 N N . PHE A 1 176 ? -0.353 -11.983 0.056 1.00 75.44 176 PHE A N 1
ATOM 1408 C CA . PHE A 1 176 ? 0.604 -11.229 -0.758 1.00 75.44 176 PHE A CA 1
ATOM 1409 C C . PHE A 1 176 ? 2.051 -11.435 -0.301 1.00 75.44 176 PHE A C 1
ATOM 1411 O O . PHE A 1 176 ? 2.930 -11.597 -1.139 1.00 75.44 176 PHE A O 1
ATOM 1418 N N . TYR A 1 177 ? 2.301 -11.534 1.007 1.00 75.00 177 TYR A N 1
ATOM 1419 C CA . TYR A 1 177 ? 3.637 -11.830 1.526 1.00 75.00 177 TYR A CA 1
ATOM 1420 C C . TYR A 1 177 ? 4.132 -13.238 1.155 1.00 75.00 177 TYR A C 1
ATOM 1422 O O . TYR A 1 177 ? 5.309 -13.414 0.859 1.00 75.00 177 TYR A O 1
ATOM 1430 N N . LYS A 1 178 ? 3.246 -14.246 1.152 1.00 70.00 178 LYS A N 1
ATOM 1431 C CA . LYS A 1 178 ? 3.601 -15.646 0.856 1.00 70.00 178 LYS A CA 1
ATOM 1432 C C . LYS A 1 178 ? 3.633 -15.977 -0.640 1.00 70.00 178 LYS A C 1
ATOM 1434 O O . LYS A 1 178 ? 4.396 -16.845 -1.044 1.00 70.00 178 LYS A O 1
ATOM 1439 N N . TYR A 1 179 ? 2.773 -15.358 -1.444 1.00 64.88 179 TYR A N 1
ATOM 1440 C CA . TYR A 1 179 ? 2.646 -15.645 -2.878 1.00 64.88 179 TYR A CA 1
ATOM 1441 C C . TYR A 1 179 ? 3.338 -14.607 -3.770 1.00 64.88 179 TYR A C 1
ATOM 1443 O O . TYR A 1 179 ? 3.588 -14.907 -4.932 1.00 64.88 179 TYR A O 1
ATOM 1451 N N . GLY A 1 180 ? 3.706 -13.433 -3.243 1.00 52.62 180 GLY A N 1
ATOM 1452 C CA . GLY A 1 180 ? 4.583 -12.484 -3.941 1.00 52.62 180 GLY A CA 1
ATOM 1453 C C . GLY A 1 180 ? 6.012 -13.012 -4.131 1.00 52.62 180 GLY A C 1
ATOM 1454 O O . GLY A 1 180 ? 6.711 -12.612 -5.052 1.00 52.62 180 GLY A O 1
ATOM 1455 N N . THR A 1 181 ? 6.430 -14.017 -3.354 1.00 48.66 181 THR A N 1
ATOM 1456 C CA . THR A 1 181 ? 7.680 -14.772 -3.558 1.00 48.66 181 THR A CA 1
ATOM 1457 C C . THR A 1 181 ? 7.553 -15.800 -4.692 1.00 48.66 181 THR A C 1
ATOM 1459 O O . THR A 1 181 ? 7.861 -16.978 -4.509 1.00 48.66 181 THR A O 1
ATOM 1462 N N . GLY A 1 182 ? 7.073 -15.376 -5.863 1.00 42.88 182 GLY A N 1
ATOM 1463 C CA . GLY A 1 182 ? 6.766 -16.212 -7.030 1.00 42.88 182 GLY A CA 1
ATOM 1464 C C . GLY A 1 182 ? 7.954 -16.899 -7.722 1.00 42.88 182 GLY A C 1
ATOM 1465 O O . GLY A 1 182 ? 7.808 -17.299 -8.870 1.00 42.88 182 GLY A O 1
ATOM 1466 N N . MET A 1 183 ? 9.097 -17.068 -7.048 1.00 35.31 183 MET A N 1
ATOM 1467 C CA . MET A 1 183 ? 10.107 -18.089 -7.356 1.00 35.31 183 MET A CA 1
ATOM 1468 C C . MET A 1 183 ? 10.746 -18.580 -6.041 1.00 35.31 183 MET A C 1
ATOM 1470 O O . MET A 1 183 ? 11.528 -17.850 -5.426 1.00 35.31 183 MET A O 1
ATOM 1474 N N . PRO A 1 184 ? 10.440 -19.799 -5.567 1.00 37.47 184 PRO A N 1
ATOM 1475 C CA . PRO A 1 184 ? 11.156 -20.404 -4.453 1.00 37.47 184 PRO A CA 1
ATOM 1476 C C . PRO A 1 184 ? 12.605 -20.690 -4.870 1.00 37.47 184 PRO A C 1
ATOM 1478 O O . PRO A 1 184 ? 12.857 -21.425 -5.822 1.00 37.47 184 PRO A O 1
ATOM 1481 N N . ALA A 1 185 ? 13.575 -20.156 -4.125 1.00 39.72 185 ALA A N 1
ATOM 1482 C CA . ALA A 1 185 ? 15.013 -20.343 -4.362 1.00 39.72 185 ALA A CA 1
ATOM 1483 C C . ALA A 1 185 ? 15.479 -21.820 -4.415 1.00 39.72 185 ALA A C 1
ATOM 1485 O O . ALA A 1 185 ? 16.605 -22.094 -4.822 1.00 39.72 185 ALA A O 1
ATOM 1486 N N . SER A 1 186 ? 14.634 -22.778 -4.023 1.00 39.16 186 SER A N 1
ATOM 1487 C CA . SER A 1 186 ? 14.914 -24.214 -4.101 1.00 39.16 186 SER A CA 1
ATOM 1488 C C . SER A 1 186 ? 14.878 -24.767 -5.530 1.00 39.16 186 SER A C 1
ATOM 1490 O O . SER A 1 186 ? 15.691 -25.625 -5.851 1.00 39.16 186 SER A O 1
ATOM 1492 N N . GLU A 1 187 ? 14.007 -24.252 -6.404 1.00 33.78 187 GLU A N 1
ATOM 1493 C CA . GLU A 1 187 ? 13.897 -24.712 -7.803 1.00 33.78 187 GLU A CA 1
ATOM 1494 C C . GLU A 1 187 ? 15.036 -24.157 -8.682 1.00 33.78 187 GLU A C 1
ATOM 1496 O O . GLU A 1 187 ? 15.476 -24.792 -9.637 1.00 33.78 187 GLU A O 1
ATOM 1501 N N . ILE A 1 188 ? 15.600 -23.008 -8.291 1.00 42.56 188 ILE A N 1
ATOM 1502 C CA . ILE A 1 188 ? 16.792 -22.405 -8.911 1.00 42.56 188 ILE A CA 1
ATOM 1503 C C . ILE A 1 188 ? 18.054 -23.235 -8.601 1.00 42.56 188 ILE A C 1
ATOM 1505 O O . ILE A 1 188 ? 18.964 -23.319 -9.423 1.00 42.56 188 ILE A O 1
ATOM 1509 N N . ASN A 1 189 ? 18.114 -23.891 -7.438 1.00 39.25 189 ASN A N 1
ATOM 1510 C CA . ASN A 1 189 ? 19.312 -24.608 -6.996 1.00 39.25 189 ASN A CA 1
ATOM 1511 C C . ASN A 1 189 ? 19.477 -25.986 -7.670 1.00 39.25 189 ASN A C 1
ATOM 1513 O O . ASN A 1 189 ? 20.603 -26.418 -7.909 1.00 39.25 189 ASN A O 1
ATOM 1517 N N . GLU A 1 190 ? 18.373 -26.652 -8.025 1.00 40.12 190 GLU A N 1
ATOM 1518 C CA . GLU A 1 190 ? 18.401 -27.932 -8.755 1.00 40.12 190 GLU A CA 1
ATOM 1519 C C . GLU A 1 190 ? 18.661 -27.747 -10.262 1.00 40.12 190 GLU A C 1
ATOM 1521 O O . GLU A 1 190 ? 19.320 -28.583 -10.882 1.00 40.12 190 GLU A O 1
ATOM 1526 N N . LEU A 1 191 ? 18.235 -26.619 -10.844 1.00 39.44 191 LEU A N 1
ATOM 1527 C CA . LEU A 1 191 ? 18.518 -26.274 -12.243 1.00 39.44 191 LEU A CA 1
ATOM 1528 C C . LEU A 1 191 ? 19.944 -25.728 -12.457 1.00 39.44 191 LEU A C 1
ATOM 1530 O O . LEU A 1 191 ? 20.509 -25.935 -13.531 1.00 39.44 191 LEU A O 1
ATOM 1534 N N . ASN A 1 192 ? 20.556 -25.102 -11.441 1.00 41.31 192 ASN A N 1
ATOM 1535 C CA . ASN A 1 192 ? 21.942 -24.613 -11.503 1.00 41.31 192 ASN A CA 1
ATOM 1536 C C . ASN A 1 192 ? 22.972 -25.755 -11.586 1.00 41.31 192 ASN A C 1
ATOM 1538 O O . ASN A 1 192 ? 23.886 -25.705 -12.403 1.00 41.31 192 ASN A O 1
ATOM 1542 N N . GLN A 1 193 ? 22.795 -26.848 -10.834 1.00 44.09 193 GLN A N 1
ATOM 1543 C CA . GLN A 1 193 ? 23.818 -27.903 -10.741 1.00 44.09 193 GLN A CA 1
ATOM 1544 C C . GLN A 1 193 ? 24.130 -28.637 -12.057 1.00 44.09 193 GLN A C 1
ATOM 1546 O O . GLN A 1 193 ? 25.220 -29.189 -12.201 1.00 44.09 193 GLN A O 1
ATOM 1551 N N . SER A 1 194 ? 23.201 -28.661 -13.018 1.00 40.94 194 SER A N 1
ATOM 1552 C CA . SER A 1 194 ? 23.357 -29.446 -14.253 1.00 40.94 194 SER A CA 1
ATOM 1553 C C . SER A 1 194 ? 23.873 -28.641 -15.459 1.00 40.94 194 SER A C 1
ATOM 1555 O O . SER A 1 194 ? 24.234 -29.242 -16.469 1.00 40.94 194 SER A O 1
ATOM 1557 N N . GLY A 1 195 ? 23.941 -27.304 -15.381 1.00 43.97 195 GLY A N 1
ATOM 1558 C CA . GLY A 1 195 ? 24.265 -26.420 -16.520 1.00 43.97 195 GLY A CA 1
ATOM 1559 C C . GLY A 1 195 ? 25.589 -25.644 -16.424 1.00 43.97 195 GLY A C 1
ATOM 1560 O O . GLY A 1 195 ? 25.918 -24.868 -17.325 1.00 43.97 195 GLY A O 1
ATOM 1561 N N . ASP A 1 196 ? 26.355 -25.833 -15.349 1.00 48.12 196 ASP A N 1
ATOM 1562 C CA . ASP A 1 196 ? 27.189 -24.762 -14.785 1.00 48.12 196 ASP A CA 1
ATOM 1563 C C . ASP A 1 196 ? 28.562 -24.489 -15.432 1.00 48.12 196 ASP A C 1
ATOM 1565 O O . ASP A 1 196 ? 29.172 -23.475 -15.121 1.00 48.12 196 ASP A O 1
ATOM 1569 N N . ILE A 1 197 ? 29.092 -25.293 -16.359 1.00 46.16 197 ILE A N 1
ATOM 1570 C CA . ILE A 1 197 ? 30.506 -25.093 -16.771 1.00 46.16 197 ILE A CA 1
ATOM 1571 C C . ILE A 1 197 ? 30.671 -24.248 -18.049 1.00 46.16 197 ILE A C 1
ATOM 1573 O O . ILE A 1 197 ? 31.695 -23.584 -18.220 1.00 46.16 197 ILE A O 1
ATOM 1577 N N . LEU A 1 198 ? 29.668 -24.195 -18.934 1.00 41.31 198 LEU A N 1
ATOM 1578 C CA . LEU A 1 198 ? 29.757 -23.425 -20.190 1.00 41.31 198 LEU A CA 1
ATOM 1579 C C . LEU A 1 198 ? 28.917 -22.136 -20.189 1.00 41.31 198 LEU A C 1
ATOM 1581 O O . LEU A 1 198 ? 29.321 -21.160 -20.817 1.00 41.31 198 LEU A O 1
ATOM 1585 N N . LEU A 1 199 ? 27.815 -22.079 -19.433 1.00 41.69 199 LEU A N 1
ATOM 1586 C CA . LEU A 1 199 ? 26.934 -20.901 -19.362 1.00 41.69 199 LEU A CA 1
ATOM 1587 C C . LEU A 1 199 ? 27.445 -19.799 -18.417 1.00 41.69 199 LEU A C 1
ATOM 1589 O O . LEU A 1 199 ? 27.199 -18.615 -18.654 1.00 41.69 199 LEU A O 1
ATOM 1593 N N . GLN A 1 200 ? 28.216 -20.150 -17.385 1.00 40.72 200 GLN A N 1
ATOM 1594 C CA . GLN A 1 200 ? 28.674 -19.212 -16.348 1.00 40.72 200 GLN A CA 1
ATOM 1595 C C . GLN A 1 200 ? 29.631 -18.134 -16.888 1.00 40.72 200 GLN A C 1
ATOM 1597 O O . GLN A 1 200 ? 29.688 -17.016 -16.376 1.00 40.72 200 GLN A O 1
ATOM 1602 N N . ARG A 1 201 ? 30.337 -18.430 -17.988 1.00 41.28 201 ARG A N 1
ATOM 1603 C CA . ARG A 1 201 ? 31.223 -17.473 -18.667 1.00 41.28 201 ARG A CA 1
ATOM 1604 C C . ARG A 1 201 ? 30.462 -16.459 -19.531 1.00 41.28 201 ARG A C 1
ATOM 1606 O O . ARG A 1 201 ? 30.987 -15.380 -19.781 1.00 41.28 201 ARG A O 1
ATOM 1613 N N . GLN A 1 202 ? 29.245 -16.793 -19.963 1.00 40.94 202 GLN A N 1
ATOM 1614 C CA . GLN A 1 202 ? 28.387 -15.932 -20.783 1.00 40.94 202 GLN A CA 1
ATOM 1615 C C . GLN A 1 202 ? 27.462 -15.060 -19.918 1.00 40.94 202 GLN A C 1
ATOM 1617 O O . GLN A 1 202 ? 27.383 -13.857 -20.144 1.00 40.94 202 GLN A O 1
ATOM 1622 N N . ILE A 1 203 ? 26.878 -15.616 -18.850 1.00 45.62 203 ILE A N 1
ATOM 1623 C CA . ILE A 1 203 ? 25.946 -14.898 -17.958 1.00 45.62 203 ILE A CA 1
ATOM 1624 C C . ILE A 1 203 ? 26.635 -13.735 -17.210 1.00 45.62 203 ILE A C 1
ATOM 1626 O O . ILE A 1 203 ? 26.049 -12.665 -17.057 1.00 45.62 203 ILE A O 1
ATOM 1630 N N . SER A 1 204 ? 27.921 -13.862 -16.855 1.00 49.12 204 SER A N 1
ATOM 1631 C CA . SER A 1 204 ? 28.678 -12.769 -16.215 1.00 49.12 204 SER A CA 1
ATOM 1632 C C . SER A 1 204 ? 28.898 -11.537 -17.113 1.00 49.12 204 SER A C 1
ATOM 1634 O O . SER A 1 204 ? 29.145 -10.452 -16.587 1.00 49.12 204 SER A O 1
ATOM 1636 N N . SER A 1 205 ? 28.843 -11.680 -18.442 1.00 53.22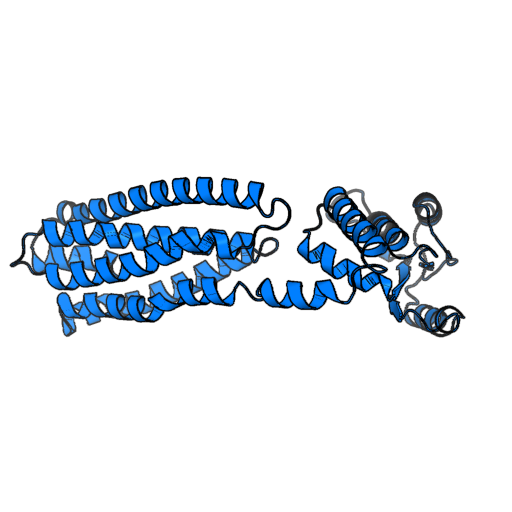 205 SER A N 1
ATOM 1637 C CA . SER A 1 205 ? 28.975 -10.552 -19.382 1.00 53.22 205 SER A CA 1
ATOM 1638 C C . SER A 1 205 ? 27.669 -9.768 -19.517 1.00 53.22 205 SER A C 1
ATOM 1640 O O . SER A 1 205 ? 27.663 -8.574 -19.808 1.00 53.22 205 SER A O 1
ATOM 1642 N N . ASP A 1 206 ? 26.554 -10.446 -19.298 1.00 54.78 206 ASP A N 1
ATOM 1643 C CA . ASP A 1 206 ? 25.225 -9.967 -19.635 1.00 54.78 206 ASP A CA 1
ATOM 1644 C C . ASP A 1 206 ? 24.613 -9.113 -18.536 1.00 54.78 206 ASP A C 1
ATOM 1646 O O . ASP A 1 206 ? 24.072 -8.038 -18.796 1.00 54.78 206 ASP A O 1
ATOM 1650 N N . ASP A 1 207 ? 24.777 -9.554 -17.292 1.00 57.72 207 ASP A N 1
ATOM 1651 C CA . ASP A 1 207 ? 24.396 -8.767 -16.125 1.00 57.72 207 ASP A CA 1
ATOM 1652 C C . ASP A 1 207 ? 25.227 -7.471 -16.045 1.00 57.72 207 ASP A C 1
ATOM 1654 O O . ASP A 1 207 ? 24.729 -6.439 -15.591 1.00 57.72 207 ASP A O 1
ATOM 1658 N N . ALA A 1 208 ? 26.459 -7.477 -16.575 1.00 60.78 208 ALA A N 1
ATOM 1659 C CA . ALA A 1 208 ? 27.301 -6.286 -16.687 1.00 60.78 208 ALA A CA 1
ATOM 1660 C C . ALA A 1 208 ? 26.763 -5.282 -17.724 1.00 60.78 208 ALA A C 1
ATOM 1662 O O . ALA A 1 208 ? 26.672 -4.091 -17.419 1.00 60.78 208 ALA A O 1
ATOM 1663 N N . ILE A 1 209 ? 26.343 -5.753 -18.907 1.00 66.44 209 ILE A N 1
ATOM 1664 C CA . ILE A 1 209 ? 25.727 -4.922 -19.959 1.00 66.44 209 ILE A CA 1
ATOM 1665 C C . ILE A 1 209 ? 24.417 -4.294 -19.460 1.00 66.44 209 ILE A C 1
ATOM 1667 O O . ILE A 1 209 ? 24.200 -3.091 -19.617 1.00 66.44 209 ILE A O 1
ATOM 1671 N N . ILE A 1 210 ? 23.563 -5.086 -18.806 1.00 65.31 210 ILE A N 1
ATOM 1672 C CA . ILE A 1 210 ? 22.287 -4.633 -18.234 1.00 65.31 210 ILE A CA 1
ATOM 1673 C C . ILE A 1 210 ? 22.523 -3.575 -17.154 1.00 65.31 210 ILE A C 1
ATOM 1675 O O . ILE A 1 210 ? 21.873 -2.529 -17.168 1.00 65.31 210 ILE A O 1
ATOM 1679 N N . CYS A 1 211 ? 23.489 -3.799 -16.258 1.00 56.97 211 CYS A N 1
ATOM 1680 C CA . CYS A 1 211 ? 23.873 -2.825 -15.236 1.00 56.97 211 CYS A CA 1
ATOM 1681 C C . CYS A 1 211 ? 24.404 -1.517 -15.839 1.00 56.97 211 CYS A C 1
ATOM 1683 O O . CYS A 1 211 ? 24.102 -0.433 -15.335 1.00 56.97 211 CYS A O 1
ATOM 1685 N N . GLU A 1 212 ? 25.202 -1.593 -16.905 1.00 65.38 212 GLU A N 1
ATOM 1686 C CA . GLU A 1 212 ? 25.754 -0.414 -17.572 1.00 65.38 212 GLU A CA 1
ATOM 1687 C C . GLU A 1 212 ? 24.655 0.408 -18.260 1.00 65.38 212 GLU A C 1
ATOM 1689 O O . GLU A 1 212 ? 24.584 1.621 -18.058 1.00 65.38 212 GLU A O 1
ATOM 1694 N N . ILE A 1 213 ? 23.756 -0.248 -19.001 1.00 68.50 213 ILE A N 1
ATOM 1695 C CA . ILE A 1 213 ? 22.613 0.384 -19.681 1.00 68.50 213 ILE A CA 1
ATOM 1696 C C . ILE A 1 213 ? 21.644 0.990 -18.662 1.00 68.50 213 ILE A C 1
ATOM 1698 O O . ILE A 1 213 ? 21.246 2.149 -18.799 1.00 68.50 213 ILE A O 1
ATOM 1702 N N . SER A 1 214 ? 21.315 0.240 -17.607 1.00 59.78 214 SER A N 1
ATOM 1703 C CA . SER A 1 214 ? 20.473 0.703 -16.501 1.00 59.78 214 SER A CA 1
ATOM 1704 C C . SER A 1 214 ? 21.049 1.963 -15.853 1.00 59.78 214 SER A C 1
ATOM 1706 O O . SER A 1 214 ? 20.327 2.940 -15.658 1.00 59.78 214 SER A O 1
ATOM 1708 N N . ARG A 1 215 ? 22.366 2.008 -15.613 1.00 62.47 215 ARG A N 1
ATOM 1709 C CA . ARG A 1 215 ? 23.038 3.186 -15.047 1.00 62.47 215 ARG A CA 1
ATOM 1710 C C . ARG A 1 215 ? 23.082 4.365 -16.021 1.00 62.47 215 ARG A C 1
ATOM 1712 O O . ARG A 1 215 ? 22.817 5.494 -15.613 1.00 62.47 215 ARG A O 1
ATOM 1719 N N . LYS A 1 216 ? 23.431 4.121 -17.287 1.00 71.00 216 LYS A N 1
ATOM 1720 C CA . LYS A 1 216 ? 23.637 5.163 -18.305 1.00 71.00 216 LYS A CA 1
ATOM 1721 C C . LYS A 1 216 ? 22.333 5.858 -18.693 1.00 71.00 216 LYS A C 1
ATOM 1723 O O . LYS A 1 216 ? 22.311 7.079 -18.816 1.00 71.00 216 LYS A O 1
ATOM 1728 N N . TYR A 1 217 ? 21.254 5.092 -18.828 1.00 70.31 217 TYR A N 1
ATOM 1729 C CA . TYR A 1 217 ? 19.948 5.587 -19.269 1.00 70.31 217 TYR A CA 1
ATOM 1730 C C . TYR A 1 217 ? 18.912 5.679 -18.148 1.00 70.31 217 TYR A C 1
ATOM 1732 O O . TYR A 1 217 ? 17.757 6.002 -18.410 1.00 70.31 217 TYR A O 1
ATOM 1740 N N . LYS A 1 218 ? 19.318 5.420 -16.896 1.00 63.69 218 LYS A N 1
ATOM 1741 C CA . LYS A 1 218 ? 18.434 5.389 -15.717 1.00 63.69 218 LYS A CA 1
ATOM 1742 C C . LYS A 1 218 ? 17.226 4.457 -15.911 1.00 63.69 218 LYS A C 1
ATOM 1744 O O . LYS A 1 218 ? 16.139 4.729 -15.407 1.00 63.69 218 LYS A O 1
ATOM 1749 N N . ILE A 1 219 ? 17.418 3.364 -16.654 1.00 61.12 219 ILE A N 1
ATOM 1750 C CA . ILE A 1 219 ? 16.389 2.349 -16.913 1.00 61.12 219 ILE A CA 1
ATOM 1751 C C . ILE A 1 219 ? 16.301 1.439 -15.688 1.00 61.12 219 ILE A C 1
ATOM 1753 O O . ILE A 1 219 ? 17.330 1.018 -15.159 1.00 61.12 219 ILE A O 1
ATOM 1757 N N . LEU A 1 220 ? 15.088 1.118 -15.234 1.00 49.59 220 LEU A N 1
ATOM 1758 C CA . LEU A 1 220 ? 14.896 0.220 -14.096 1.00 49.59 220 LEU A CA 1
ATOM 1759 C C . LEU A 1 220 ? 15.477 -1.177 -14.402 1.00 49.59 220 LEU A C 1
ATOM 1761 O O . LEU A 1 220 ? 15.258 -1.682 -15.505 1.00 49.59 220 LEU A O 1
ATOM 1765 N N . PRO A 1 221 ? 16.164 -1.835 -13.447 1.00 50.62 221 PRO A N 1
ATOM 1766 C CA . PRO A 1 221 ? 16.777 -3.152 -13.658 1.00 50.62 221 PRO A CA 1
ATOM 1767 C C . PRO A 1 221 ? 15.805 -4.222 -14.178 1.00 50.62 221 PRO A C 1
ATOM 1769 O O . PRO A 1 221 ? 16.174 -5.047 -15.009 1.00 50.62 221 PRO A O 1
ATOM 1772 N N . GLU A 1 222 ? 14.542 -4.172 -13.754 1.00 53.53 222 GLU A N 1
ATOM 1773 C CA . GLU A 1 222 ? 13.493 -5.094 -14.199 1.00 53.53 222 GLU A CA 1
ATOM 1774 C C . GLU A 1 222 ? 13.124 -4.899 -15.680 1.00 53.53 222 GLU A C 1
ATOM 1776 O O . GLU A 1 222 ? 13.051 -5.861 -16.441 1.00 53.53 222 GLU A O 1
ATOM 1781 N N . MET A 1 223 ? 13.009 -3.648 -16.139 1.00 49.78 223 MET A N 1
ATOM 1782 C CA . MET A 1 223 ? 12.834 -3.345 -17.565 1.00 49.78 223 MET A CA 1
ATOM 1783 C C . MET A 1 223 ? 14.088 -3.679 -18.371 1.00 49.78 223 MET A C 1
ATOM 1785 O O . MET A 1 223 ? 14.004 -4.132 -19.511 1.00 49.78 223 MET A O 1
ATOM 1789 N N . ALA A 1 224 ? 15.264 -3.482 -17.776 1.00 61.03 224 ALA A N 1
ATOM 1790 C CA . ALA A 1 224 ? 16.527 -3.825 -18.405 1.00 61.03 224 ALA A CA 1
ATOM 1791 C C . ALA A 1 224 ? 16.677 -5.351 -18.582 1.00 61.03 224 ALA A C 1
ATOM 1793 O O . ALA A 1 224 ? 17.314 -5.790 -19.536 1.00 61.03 224 ALA A O 1
ATOM 1794 N N . ASN A 1 225 ? 16.010 -6.170 -17.758 1.00 61.22 225 ASN A N 1
ATOM 1795 C CA . ASN A 1 225 ? 15.928 -7.616 -17.979 1.00 61.22 225 ASN A CA 1
ATOM 1796 C C . ASN A 1 225 ? 15.119 -7.986 -19.230 1.00 61.22 225 ASN A C 1
ATOM 1798 O O . ASN A 1 225 ? 15.459 -8.971 -19.881 1.00 61.22 225 ASN A O 1
ATOM 1802 N N . HIS A 1 226 ? 14.119 -7.194 -19.632 1.00 70.38 226 HIS A N 1
ATOM 1803 C CA . HIS A 1 226 ? 13.406 -7.426 -20.898 1.00 70.38 226 HIS A CA 1
ATOM 1804 C C . HIS A 1 226 ? 14.309 -7.182 -22.118 1.00 70.38 226 HIS A C 1
ATOM 1806 O O . HIS A 1 226 ? 14.102 -7.791 -23.168 1.00 70.38 226 HIS A O 1
ATOM 1812 N N . LEU A 1 227 ? 15.363 -6.367 -21.973 1.00 70.94 227 LEU A N 1
ATOM 1813 C CA . LEU A 1 227 ? 16.358 -6.150 -23.028 1.00 70.94 227 LEU A CA 1
ATOM 1814 C C . LEU A 1 227 ? 17.185 -7.411 -23.324 1.00 70.94 227 LEU A C 1
ATOM 1816 O O . LEU A 1 227 ? 17.755 -7.506 -24.406 1.00 70.94 227 LEU A O 1
ATOM 1820 N N . ARG A 1 228 ? 17.198 -8.420 -22.434 1.00 72.06 228 ARG A N 1
ATOM 1821 C CA . ARG A 1 228 ? 17.818 -9.731 -22.717 1.00 72.06 228 ARG A CA 1
ATOM 1822 C C . ARG A 1 228 ? 17.220 -10.387 -23.957 1.00 72.06 228 ARG A C 1
ATOM 1824 O O . ARG A 1 228 ? 17.945 -11.037 -24.704 1.00 72.06 228 ARG A O 1
ATOM 1831 N N . GLY A 1 229 ? 15.922 -10.177 -24.188 1.00 71.12 229 GLY A N 1
ATOM 1832 C CA . GLY A 1 229 ? 15.217 -10.716 -25.346 1.00 71.12 229 GLY A CA 1
ATOM 1833 C C . GLY A 1 229 ? 15.735 -10.177 -26.678 1.00 71.12 229 GLY A C 1
ATOM 1834 O O . GLY A 1 229 ? 15.563 -10.849 -27.684 1.00 71.12 229 GLY A O 1
ATOM 1835 N N . LEU A 1 230 ? 16.415 -9.022 -26.697 1.00 74.62 230 LEU A N 1
ATOM 1836 C CA . LEU A 1 230 ? 16.949 -8.411 -27.921 1.00 74.62 230 LEU A CA 1
ATOM 1837 C C . LEU A 1 230 ? 18.069 -9.229 -28.578 1.00 74.62 230 LEU A C 1
ATOM 1839 O O . LEU A 1 230 ? 18.371 -9.003 -29.742 1.00 74.62 230 LEU A O 1
ATOM 1843 N N . ARG A 1 231 ? 18.673 -10.197 -27.878 1.00 72.25 231 ARG A N 1
ATOM 1844 C CA . ARG A 1 231 ? 19.742 -11.044 -28.439 1.00 72.25 231 ARG A CA 1
ATOM 1845 C C . ARG A 1 231 ? 19.291 -11.937 -29.566 1.00 72.25 231 ARG A C 1
ATOM 1847 O O . ARG A 1 231 ? 20.069 -12.207 -30.479 1.00 72.25 231 ARG A O 1
ATOM 1854 N N . ASP A 1 232 ? 18.053 -12.392 -29.469 1.00 73.69 232 ASP A N 1
ATOM 1855 C CA . ASP A 1 232 ? 17.455 -13.274 -30.456 1.00 73.69 232 ASP A CA 1
ATOM 1856 C C . ASP A 1 232 ? 16.957 -12.480 -31.664 1.00 73.69 232 ASP A C 1
ATOM 1858 O O . ASP A 1 232 ? 16.341 -13.070 -32.549 1.00 73.69 232 ASP A O 1
ATOM 1862 N N . TYR A 1 233 ? 17.193 -11.159 -31.700 1.00 76.50 233 TYR A N 1
ATOM 1863 C CA . TYR A 1 233 ? 16.763 -10.288 -32.778 1.00 76.50 233 TYR A CA 1
ATOM 1864 C C . TYR A 1 233 ? 17.930 -9.560 -33.453 1.00 76.50 233 TYR A C 1
ATOM 1866 O O . TYR A 1 233 ? 18.883 -9.132 -32.808 1.00 76.50 233 TYR A O 1
ATOM 1874 N N . GLU A 1 234 ? 17.823 -9.395 -34.767 1.00 78.56 234 GLU A N 1
ATOM 1875 C CA . GLU A 1 234 ? 18.551 -8.394 -35.538 1.00 78.56 234 GLU A CA 1
ATOM 1876 C C . GLU A 1 234 ? 17.755 -7.090 -35.485 1.00 78.56 234 GLU A C 1
ATOM 1878 O O . GLU A 1 234 ? 16.572 -7.058 -35.841 1.00 78.56 234 GLU A O 1
ATOM 1883 N N . ILE A 1 235 ? 18.391 -6.025 -34.999 1.00 83.31 235 ILE A N 1
ATOM 1884 C CA . ILE A 1 235 ? 17.738 -4.734 -34.785 1.00 83.31 235 ILE A CA 1
ATOM 1885 C C . ILE A 1 235 ? 17.890 -3.889 -36.048 1.00 83.31 235 ILE A C 1
ATOM 1887 O O . ILE A 1 235 ? 19.003 -3.586 -36.484 1.00 83.31 235 ILE A O 1
ATOM 1891 N N . VAL A 1 236 ? 16.758 -3.474 -36.607 1.00 85.81 236 VAL A N 1
ATOM 1892 C CA . VAL A 1 236 ? 16.675 -2.561 -37.744 1.00 85.81 236 VAL A CA 1
ATOM 1893 C C . VAL A 1 236 ? 15.887 -1.336 -37.318 1.00 85.81 236 VAL A C 1
ATOM 1895 O O . VAL A 1 236 ? 14.748 -1.441 -36.894 1.00 85.81 236 VAL A O 1
ATOM 1898 N N . ILE A 1 237 ? 16.476 -0.156 -37.456 1.00 88.62 237 ILE A N 1
ATOM 1899 C CA . ILE A 1 237 ? 15.820 1.108 -37.132 1.00 88.62 237 ILE A CA 1
ATOM 1900 C C . ILE A 1 237 ? 15.283 1.721 -38.422 1.00 88.62 237 ILE A C 1
ATOM 1902 O O . ILE A 1 237 ? 16.033 1.906 -39.381 1.00 88.62 237 ILE A O 1
ATOM 1906 N N . VAL A 1 238 ? 13.999 2.081 -38.445 1.00 89.62 238 VAL A N 1
ATOM 1907 C CA . VAL A 1 238 ? 13.397 2.838 -39.552 1.00 89.62 238 VAL A CA 1
ATOM 1908 C C . VAL A 1 238 ? 13.139 4.274 -39.108 1.00 89.62 238 VAL A C 1
ATOM 1910 O O . VAL A 1 238 ? 12.278 4.545 -38.276 1.00 89.62 238 VAL A O 1
ATOM 1913 N N . CYS A 1 239 ? 13.893 5.198 -39.687 1.00 90.31 239 CYS A N 1
ATOM 1914 C CA . CYS A 1 239 ? 13.828 6.626 -39.427 1.00 90.31 239 CYS A CA 1
ATOM 1915 C C . CYS A 1 239 ? 12.905 7.313 -40.437 1.00 90.31 239 CYS A C 1
ATOM 1917 O O . CYS A 1 239 ? 13.150 7.274 -41.646 1.00 90.31 239 CYS A O 1
ATOM 1919 N N . ASP A 1 240 ? 11.877 7.998 -39.938 1.00 89.69 240 ASP A N 1
ATOM 1920 C CA . ASP A 1 240 ? 11.102 8.937 -40.745 1.00 89.69 240 ASP A CA 1
ATOM 1921 C C . ASP A 1 240 ? 11.924 10.213 -40.964 1.00 89.69 240 ASP A C 1
ATOM 1923 O O . ASP A 1 240 ? 12.256 10.914 -40.013 1.00 89.69 240 ASP A O 1
ATOM 1927 N N . ASP A 1 241 ? 12.274 10.501 -42.214 1.00 90.06 241 ASP A N 1
ATOM 1928 C CA . ASP A 1 241 ? 12.961 11.721 -42.640 1.00 90.06 241 ASP A CA 1
ATOM 1929 C C . ASP A 1 241 ? 12.098 12.582 -43.570 1.00 90.06 241 ASP A C 1
ATOM 1931 O O . ASP A 1 241 ? 12.619 13.376 -44.353 1.00 90.06 241 ASP A O 1
ATOM 1935 N N . SER A 1 242 ? 10.775 12.436 -43.485 1.00 90.62 242 SER A N 1
ATOM 1936 C CA . SER A 1 242 ? 9.814 13.243 -44.233 1.00 90.62 242 SER A CA 1
ATOM 1937 C C . SER A 1 242 ? 9.755 14.694 -43.746 1.00 90.62 242 SER A C 1
ATOM 1939 O O . SER A 1 242 ? 10.159 15.040 -42.633 1.00 90.62 242 SER A O 1
ATOM 1941 N N . GLY A 1 243 ? 9.196 15.580 -44.575 1.00 86.81 243 GLY A N 1
ATOM 1942 C CA . GLY A 1 243 ? 9.101 17.009 -44.258 1.00 86.81 243 GLY A CA 1
ATOM 1943 C C . GLY A 1 243 ? 8.373 17.336 -42.943 1.00 86.81 243 GLY A C 1
ATOM 1944 O O . GLY A 1 243 ? 8.666 18.369 -42.342 1.00 86.81 243 GLY A O 1
ATOM 1945 N N . SER A 1 244 ? 7.486 16.460 -42.451 1.00 86.44 244 SER A N 1
ATOM 1946 C CA . SER A 1 244 ? 6.789 16.643 -41.167 1.00 86.44 244 SER A CA 1
ATOM 1947 C C . SER A 1 244 ? 7.700 16.553 -39.943 1.00 86.44 244 SER A C 1
ATOM 1949 O O . SER A 1 244 ? 7.307 16.967 -38.857 1.00 86.44 244 SER A O 1
ATOM 1951 N N . MET A 1 245 ? 8.929 16.058 -40.089 1.00 88.81 245 MET A N 1
ATOM 1952 C CA . MET A 1 245 ? 9.888 15.988 -38.983 1.00 88.81 245 MET A CA 1
ATOM 1953 C C . MET A 1 245 ? 10.548 17.334 -38.660 1.00 88.81 245 MET A C 1
ATOM 1955 O O . MET A 1 245 ? 11.237 17.450 -37.650 1.00 88.81 245 MET A O 1
ATOM 1959 N N . LYS A 1 246 ? 10.292 18.375 -39.466 1.00 87.62 246 LYS A N 1
ATOM 1960 C CA . LYS A 1 246 ? 10.700 19.759 -39.167 1.00 87.62 246 LYS A CA 1
ATOM 1961 C C . LYS A 1 246 ? 9.819 20.449 -38.126 1.00 87.62 246 LYS A C 1
ATOM 1963 O O . LYS A 1 246 ? 10.117 21.574 -37.749 1.00 87.62 246 LYS A O 1
ATOM 1968 N N . THR A 1 247 ? 8.720 19.826 -37.703 1.00 86.44 247 THR A N 1
ATOM 1969 C CA . THR A 1 247 ? 7.827 20.402 -36.693 1.00 86.44 247 THR A CA 1
ATOM 1970 C C . THR A 1 247 ? 8.558 20.555 -35.358 1.00 86.44 247 THR A C 1
ATOM 1972 O O . THR A 1 247 ? 9.214 19.615 -34.904 1.00 86.44 247 THR A O 1
ATOM 1975 N N . GLU A 1 248 ? 8.439 21.733 -34.750 1.00 86.00 248 GLU A N 1
ATOM 1976 C CA . GLU A 1 248 ? 8.973 22.046 -33.421 1.00 86.00 248 GLU A CA 1
ATOM 1977 C C . GLU A 1 248 ? 8.202 21.305 -32.322 1.00 86.00 248 GLU A C 1
ATOM 1979 O O . GLU A 1 248 ? 7.019 20.979 -32.479 1.00 86.00 248 GLU A O 1
ATOM 1984 N N . VAL A 1 249 ? 8.887 21.013 -31.218 1.00 80.62 249 VAL A N 1
ATOM 1985 C CA . VAL A 1 249 ? 8.318 20.324 -30.054 1.00 80.62 249 VAL A CA 1
ATOM 1986 C C . VAL A 1 249 ? 8.207 21.307 -28.885 1.00 80.62 249 VAL A C 1
ATOM 1988 O O . VAL A 1 249 ? 9.201 21.917 -28.496 1.00 80.62 249 VAL A O 1
ATOM 1991 N N . ASP A 1 250 ? 6.995 21.457 -28.339 1.00 65.88 250 ASP A N 1
ATOM 1992 C CA . ASP A 1 250 ? 6.671 22.145 -27.075 1.00 65.88 250 ASP A CA 1
ATOM 1993 C C . ASP A 1 250 ? 7.347 23.518 -26.845 1.00 65.88 250 ASP A C 1
ATOM 1995 O O . ASP A 1 250 ? 7.994 23.727 -25.819 1.00 65.88 250 ASP A O 1
ATOM 1999 N N . ASP A 1 251 ? 7.208 24.464 -27.787 1.00 61.28 251 ASP A N 1
ATOM 2000 C CA . ASP A 1 251 ? 7.790 25.826 -27.714 1.00 61.28 251 ASP A CA 1
ATOM 2001 C C . ASP A 1 251 ? 9.319 25.854 -27.474 1.00 61.28 251 ASP A C 1
ATOM 2003 O O . ASP A 1 251 ? 9.886 26.844 -27.001 1.00 61.28 251 ASP A O 1
ATOM 2007 N N . THR A 1 252 ? 10.020 24.767 -27.809 1.00 65.88 252 THR A N 1
ATOM 2008 C CA . THR A 1 252 ? 11.485 24.710 -27.801 1.00 65.88 252 THR A CA 1
ATOM 2009 C C . THR A 1 252 ? 12.047 24.900 -29.212 1.00 65.88 252 THR A C 1
ATOM 2011 O O . THR A 1 252 ? 11.411 24.532 -30.193 1.00 65.88 252 THR A O 1
ATOM 2014 N N . GLU A 1 253 ? 13.290 25.384 -29.337 1.00 74.56 253 GLU A N 1
ATOM 2015 C CA . GLU A 1 253 ? 14.013 25.450 -30.628 1.00 74.56 253 GLU A CA 1
ATOM 2016 C C . GLU A 1 253 ? 14.355 24.056 -31.217 1.00 74.56 253 GLU A C 1
ATOM 2018 O O . GLU A 1 253 ? 15.107 23.953 -32.187 1.00 74.56 253 GLU A O 1
ATOM 2023 N N . ARG A 1 254 ? 13.866 22.956 -30.621 1.00 83.12 254 ARG A N 1
ATOM 2024 C CA . ARG A 1 254 ? 14.149 21.584 -31.061 1.00 83.12 254 ARG A CA 1
ATOM 2025 C C . ARG A 1 254 ? 13.053 21.065 -31.975 1.00 83.12 254 ARG A C 1
ATOM 2027 O O . ARG A 1 254 ? 11.862 21.185 -31.695 1.00 83.12 254 ARG A O 1
ATOM 2034 N N . THR A 1 255 ? 13.474 20.401 -33.044 1.00 88.44 255 THR A N 1
ATOM 2035 C CA . THR A 1 255 ? 12.559 19.754 -33.986 1.00 88.44 255 THR A CA 1
ATOM 2036 C C . THR A 1 255 ? 12.353 18.280 -33.641 1.00 88.44 255 THR A C 1
ATOM 2038 O O . THR A 1 255 ? 13.198 17.651 -33.001 1.00 88.44 255 THR A O 1
ATOM 2041 N N . ARG A 1 256 ? 11.267 17.673 -34.136 1.00 87.69 256 ARG A N 1
ATOM 2042 C CA . ARG A 1 256 ? 11.070 16.209 -34.067 1.00 87.69 256 ARG A CA 1
ATOM 2043 C C . ARG A 1 256 ? 12.243 15.435 -34.675 1.00 87.69 256 ARG A C 1
ATOM 2045 O O . ARG A 1 256 ? 12.533 14.320 -34.255 1.00 87.69 256 ARG A O 1
ATOM 2052 N N . TRP A 1 257 ? 12.929 16.021 -35.655 1.00 90.00 257 TRP A N 1
ATOM 2053 C CA . TRP A 1 257 ? 14.153 15.472 -36.236 1.00 90.00 257 TRP A CA 1
ATOM 2054 C C . TRP A 1 257 ? 15.310 15.403 -35.234 1.00 90.00 257 TRP A C 1
ATOM 2056 O O . TRP A 1 257 ? 16.029 14.404 -35.190 1.00 90.00 257 TRP A O 1
ATOM 2066 N N . ASP A 1 258 ? 15.462 16.426 -34.392 1.00 87.50 258 ASP A N 1
ATOM 2067 C CA . ASP A 1 258 ? 16.465 16.436 -33.326 1.00 87.50 258 ASP A CA 1
ATOM 2068 C C . ASP A 1 258 ? 16.154 15.407 -32.236 1.00 87.50 258 ASP A C 1
ATOM 2070 O O . ASP A 1 258 ? 17.072 14.754 -31.735 1.00 87.50 258 ASP A O 1
ATOM 2074 N N . GLU A 1 259 ? 14.877 15.219 -31.895 1.00 87.69 259 GLU A N 1
ATOM 2075 C CA . GLU A 1 259 ? 14.461 14.163 -30.964 1.00 87.69 259 GLU A CA 1
ATOM 2076 C C . GLU A 1 259 ? 14.699 12.768 -31.541 1.00 87.69 259 GLU A C 1
ATOM 2078 O O . GLU A 1 259 ? 15.253 11.902 -30.859 1.00 87.69 259 GLU A O 1
ATOM 2083 N N . LEU A 1 260 ? 14.348 12.562 -32.817 1.00 89.19 260 LEU A N 1
ATOM 2084 C CA . LEU A 1 260 ? 14.599 11.301 -33.507 1.00 89.19 260 LEU A CA 1
ATOM 2085 C C . LEU A 1 260 ? 16.099 10.980 -33.522 1.00 89.19 260 LEU A C 1
ATOM 2087 O O . LEU A 1 260 ? 16.469 9.844 -33.236 1.00 89.19 260 LEU A O 1
ATOM 2091 N N . ARG A 1 261 ? 16.971 11.966 -33.782 1.00 89.44 261 ARG A N 1
ATOM 2092 C CA . ARG A 1 261 ? 18.432 11.778 -33.739 1.00 89.44 261 ARG A CA 1
ATOM 2093 C C . ARG A 1 261 ? 18.889 11.212 -32.397 1.00 89.44 261 ARG A C 1
ATOM 2095 O O . ARG A 1 261 ? 19.651 10.246 -32.361 1.00 89.44 261 ARG A O 1
ATOM 2102 N N . GLU A 1 262 ? 18.451 11.817 -31.296 1.00 86.38 262 GLU A N 1
ATOM 2103 C CA . GLU A 1 262 ? 18.851 11.380 -29.957 1.00 86.38 262 GLU A CA 1
ATOM 2104 C C . GLU A 1 262 ? 18.275 10.003 -29.617 1.00 86.38 262 GLU A C 1
ATOM 2106 O O . GLU A 1 262 ? 18.993 9.156 -29.085 1.00 86.38 262 GLU A O 1
ATOM 2111 N N . PHE A 1 263 ? 17.032 9.723 -30.010 1.00 87.12 263 PHE A N 1
ATOM 2112 C CA . PHE A 1 263 ? 16.434 8.403 -29.828 1.00 87.12 263 PHE A CA 1
ATOM 2113 C C . PHE A 1 263 ? 17.209 7.311 -30.577 1.00 87.12 263 PHE A C 1
ATOM 2115 O O . PHE A 1 263 ? 17.574 6.290 -29.993 1.00 87.12 263 PHE A O 1
ATOM 2122 N N . VAL A 1 264 ? 17.544 7.546 -31.847 1.00 88.31 264 VAL A N 1
ATOM 2123 C CA . VAL A 1 264 ? 18.313 6.601 -32.671 1.00 88.31 264 VAL A CA 1
ATOM 2124 C C . VAL A 1 264 ? 19.695 6.344 -32.071 1.00 88.31 264 VAL A C 1
ATOM 2126 O O . VAL A 1 264 ? 20.146 5.201 -32.053 1.00 88.31 264 VAL A O 1
ATOM 2129 N N . LYS A 1 265 ? 20.353 7.366 -31.507 1.00 87.31 265 LYS A N 1
ATOM 2130 C CA . LYS A 1 265 ? 21.634 7.204 -30.796 1.00 87.31 265 LYS A CA 1
ATOM 2131 C C . LYS A 1 265 ? 21.508 6.299 -29.568 1.00 87.31 265 LYS A C 1
ATOM 2133 O O . LYS A 1 265 ? 22.408 5.499 -29.323 1.00 87.31 265 LYS A O 1
ATOM 2138 N N . ILE A 1 266 ? 20.415 6.402 -28.812 1.00 85.69 266 ILE A N 1
ATOM 2139 C CA . ILE A 1 266 ? 20.150 5.546 -27.644 1.00 85.69 266 ILE A CA 1
ATOM 2140 C C . ILE A 1 266 ? 19.911 4.099 -28.083 1.00 85.69 266 ILE A C 1
ATOM 2142 O O . ILE A 1 266 ? 20.538 3.185 -27.548 1.00 85.69 266 ILE A O 1
ATOM 2146 N N . VAL A 1 267 ? 19.039 3.887 -29.073 1.00 86.44 267 VAL A N 1
ATOM 2147 C CA . VAL A 1 267 ? 18.726 2.541 -29.577 1.00 86.44 267 VAL A CA 1
ATOM 2148 C C . VAL A 1 267 ? 19.964 1.889 -30.190 1.00 86.44 267 VAL A C 1
ATOM 2150 O O . VAL A 1 267 ? 20.204 0.713 -29.939 1.00 86.44 267 VAL A O 1
ATOM 2153 N N . LEU A 1 268 ? 20.796 2.646 -30.913 1.00 86.88 268 LEU A N 1
ATOM 2154 C CA . LEU A 1 268 ? 22.077 2.168 -31.431 1.00 86.88 268 LEU A CA 1
ATOM 2155 C C . LEU A 1 268 ? 23.024 1.740 -30.299 1.00 86.88 268 LEU A C 1
ATOM 2157 O O . LEU A 1 268 ? 23.589 0.652 -30.350 1.00 86.88 268 LEU A O 1
ATOM 2161 N N . ASP A 1 269 ? 23.189 2.569 -29.266 1.00 85.38 269 ASP A N 1
ATOM 2162 C CA . ASP A 1 269 ? 24.078 2.286 -28.132 1.00 85.38 269 ASP A CA 1
ATOM 2163 C C . ASP A 1 269 ? 23.655 1.026 -27.353 1.00 85.38 269 ASP A C 1
ATOM 2165 O O . ASP A 1 269 ? 24.504 0.255 -26.898 1.00 85.38 269 ASP A O 1
ATOM 2169 N N . ILE A 1 270 ? 22.346 0.790 -27.231 1.00 83.50 270 ILE A N 1
ATOM 2170 C CA . ILE A 1 270 ? 21.785 -0.429 -26.638 1.00 83.50 270 ILE A CA 1
ATOM 2171 C C . ILE A 1 270 ? 21.953 -1.613 -27.597 1.00 83.50 270 ILE A C 1
ATOM 2173 O O . ILE A 1 270 ? 22.448 -2.663 -27.195 1.00 83.50 270 ILE A O 1
ATOM 2177 N N . GLY A 1 271 ? 21.581 -1.448 -28.866 1.00 81.88 271 GLY A N 1
ATOM 2178 C CA . GLY A 1 271 ? 21.588 -2.511 -29.865 1.00 81.88 271 GLY A CA 1
ATOM 2179 C C . GLY A 1 271 ? 22.981 -3.074 -30.130 1.00 81.88 271 GLY A C 1
ATOM 2180 O O . GLY A 1 271 ? 23.155 -4.284 -30.096 1.00 81.88 271 GLY A O 1
ATOM 2181 N N . VAL A 1 272 ? 23.999 -2.218 -30.261 1.00 82.56 272 VAL A N 1
ATOM 2182 C CA . VAL A 1 272 ? 25.402 -2.627 -30.488 1.00 82.56 272 VAL A CA 1
ATOM 2183 C C . VAL A 1 272 ? 25.987 -3.405 -29.301 1.00 82.56 272 VAL A C 1
ATOM 2185 O O . VAL A 1 272 ? 26.911 -4.199 -29.476 1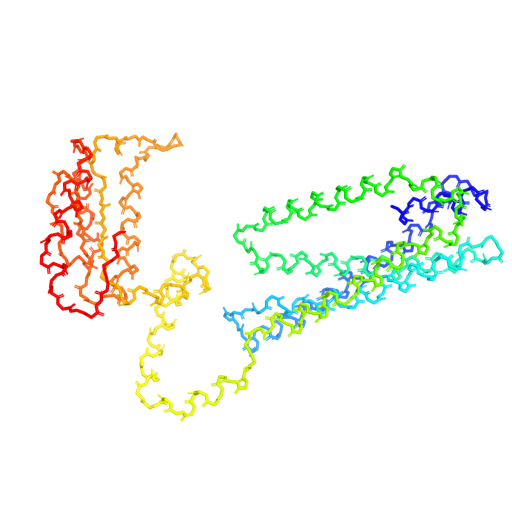.00 82.56 272 VAL A O 1
ATOM 2188 N N . ARG A 1 273 ? 25.452 -3.221 -28.084 1.00 79.56 273 ARG A N 1
ATOM 2189 C CA . ARG A 1 273 ? 25.857 -4.010 -26.906 1.00 79.56 273 ARG A CA 1
ATOM 2190 C C . ARG A 1 273 ? 25.286 -5.429 -26.914 1.00 79.56 273 ARG A C 1
ATOM 2192 O O . ARG A 1 273 ? 25.909 -6.316 -26.340 1.00 79.56 273 ARG A O 1
ATOM 2199 N N . TYR A 1 274 ? 24.130 -5.647 -27.542 1.00 75.69 274 TYR A N 1
ATOM 2200 C CA . TYR A 1 274 ? 23.484 -6.964 -27.631 1.00 75.69 274 TYR A CA 1
ATOM 2201 C C . TYR A 1 274 ? 23.745 -7.682 -28.958 1.00 75.69 274 TYR A C 1
ATOM 2203 O O . TYR A 1 274 ? 23.708 -8.913 -29.002 1.00 75.69 274 TYR A O 1
ATOM 2211 N N . ASP A 1 275 ? 24.042 -6.935 -30.019 1.00 73.88 275 ASP A N 1
ATOM 2212 C CA . ASP A 1 275 ? 24.403 -7.461 -31.325 1.00 73.88 275 ASP A CA 1
ATOM 2213 C C . ASP A 1 275 ? 25.755 -6.910 -31.789 1.00 73.88 275 ASP A C 1
ATOM 2215 O O . ASP A 1 275 ? 25.888 -5.765 -32.226 1.00 73.88 275 ASP A O 1
ATOM 2219 N N . SER A 1 276 ? 26.779 -7.761 -31.724 1.00 67.56 276 SER A N 1
ATOM 2220 C CA . SER A 1 276 ? 28.135 -7.430 -32.165 1.00 67.56 276 SER A CA 1
ATOM 2221 C C . SER A 1 276 ? 28.243 -7.243 -33.681 1.00 67.56 276 SER A C 1
ATOM 2223 O O . SER A 1 276 ? 29.244 -6.697 -34.159 1.00 67.56 276 SER A O 1
ATOM 2225 N N . ASN A 1 277 ? 27.228 -7.663 -34.444 1.00 72.50 277 ASN A N 1
ATOM 2226 C CA . ASN A 1 277 ? 27.182 -7.461 -35.885 1.00 72.50 277 ASN A CA 1
ATOM 2227 C C . ASN A 1 277 ? 26.932 -5.992 -36.246 1.00 72.50 277 ASN A C 1
ATOM 2229 O O . ASN A 1 277 ? 27.533 -5.536 -37.218 1.00 72.50 277 ASN A O 1
ATOM 2233 N N . GLY A 1 278 ? 26.208 -5.230 -35.420 1.00 77.50 278 GLY A N 1
ATOM 2234 C CA . GLY A 1 278 ? 25.839 -3.827 -35.646 1.00 77.50 278 GLY A CA 1
ATOM 2235 C C . GLY A 1 278 ? 24.338 -3.651 -35.888 1.00 77.50 278 GLY A C 1
ATOM 2236 O O . GLY A 1 278 ? 23.603 -4.626 -35.968 1.00 77.50 278 GLY A O 1
ATOM 2237 N N . VAL A 1 279 ? 23.884 -2.402 -35.994 1.00 84.75 279 VAL A N 1
ATOM 2238 C CA . VAL A 1 279 ? 22.469 -2.055 -36.213 1.00 84.75 279 VAL A CA 1
ATOM 2239 C C . VAL A 1 279 ? 22.304 -1.438 -37.595 1.00 84.75 279 VAL A C 1
ATOM 2241 O O . VAL A 1 279 ? 23.091 -0.577 -37.991 1.00 84.75 279 VAL A O 1
ATOM 2244 N N . ASP A 1 280 ? 21.269 -1.841 -38.324 1.00 86.62 280 ASP A N 1
ATOM 2245 C CA . ASP A 1 280 ? 20.948 -1.237 -39.616 1.00 86.62 280 ASP A CA 1
ATOM 2246 C C . ASP A 1 280 ? 19.965 -0.082 -39.442 1.00 86.62 280 ASP A C 1
ATOM 2248 O O . ASP A 1 280 ? 18.986 -0.187 -38.707 1.00 86.62 280 ASP A O 1
ATOM 2252 N N . ILE A 1 281 ? 20.199 1.020 -40.149 1.00 88.94 281 ILE A N 1
ATOM 2253 C CA . ILE A 1 281 ? 19.367 2.220 -40.091 1.00 88.94 281 ILE A CA 1
ATOM 2254 C C . ILE A 1 281 ? 18.859 2.529 -41.495 1.00 88.94 281 ILE A C 1
ATOM 2256 O O . ILE A 1 281 ? 19.619 2.859 -42.408 1.00 88.94 281 ILE A O 1
ATOM 2260 N N . TYR A 1 282 ? 17.551 2.427 -41.671 1.00 89.12 282 TYR A N 1
ATOM 2261 C CA . TYR A 1 282 ? 16.855 2.760 -42.902 1.00 89.12 282 TYR A CA 1
ATOM 2262 C C . TYR A 1 282 ? 16.187 4.112 -42.749 1.00 89.12 282 TYR A C 1
ATOM 2264 O O . TYR A 1 282 ? 15.504 4.365 -41.765 1.00 89.12 282 TYR A O 1
ATOM 2272 N N . PHE A 1 283 ? 16.327 4.956 -43.758 1.00 90.06 283 PHE A N 1
ATOM 2273 C CA . PHE A 1 283 ? 15.561 6.187 -43.862 1.00 90.06 283 PHE A CA 1
ATOM 2274 C C . PHE A 1 283 ? 14.500 6.048 -44.952 1.00 90.06 283 PHE A C 1
ATOM 2276 O O . PHE A 1 283 ? 14.641 5.222 -45.861 1.00 90.06 283 PHE A O 1
ATOM 2283 N N . LEU A 1 284 ? 13.432 6.841 -44.871 1.00 88.88 284 LEU A N 1
ATOM 2284 C CA . LEU A 1 284 ? 12.346 6.751 -45.843 1.00 88.88 284 LEU A CA 1
ATOM 2285 C C . LEU A 1 284 ? 12.706 7.366 -47.203 1.00 88.88 284 LEU A C 1
ATOM 2287 O O . LEU A 1 284 ? 12.296 6.829 -48.233 1.00 88.88 284 LEU A O 1
ATOM 2291 N N . ASN A 1 285 ? 13.468 8.461 -47.212 1.00 86.50 285 ASN A N 1
ATOM 2292 C CA . ASN A 1 285 ? 13.752 9.252 -48.412 1.00 86.50 285 ASN A CA 1
ATOM 2293 C C . ASN A 1 285 ? 15.239 9.298 -48.804 1.00 86.50 285 ASN A C 1
ATOM 2295 O O . ASN A 1 285 ? 15.547 9.769 -49.898 1.00 86.50 285 ASN A O 1
ATOM 2299 N N . ARG A 1 286 ? 16.157 8.791 -47.970 1.00 87.81 286 ARG A N 1
ATOM 2300 C CA . ARG A 1 286 ? 17.613 8.785 -48.235 1.00 87.81 286 ARG A CA 1
ATOM 2301 C C . ARG A 1 286 ? 18.237 7.389 -48.177 1.00 87.81 286 ARG A C 1
ATOM 2303 O O . ARG A 1 286 ? 17.560 6.382 -47.959 1.00 87.81 286 ARG A O 1
ATOM 2310 N N . GLU A 1 287 ? 19.545 7.328 -48.419 1.00 86.25 287 GLU A N 1
ATOM 2311 C CA . GLU A 1 287 ? 20.294 6.073 -48.402 1.00 86.25 287 GLU A CA 1
ATOM 2312 C C . GLU A 1 287 ? 20.332 5.433 -47.010 1.00 86.25 287 GLU A C 1
ATOM 2314 O O . GLU A 1 287 ? 20.368 6.101 -45.979 1.00 86.25 287 GLU A O 1
ATOM 2319 N N . LYS A 1 288 ? 20.307 4.099 -47.000 1.00 86.38 288 LYS A N 1
ATOM 2320 C CA . LYS A 1 288 ? 20.376 3.292 -45.781 1.00 86.38 288 LYS A CA 1
ATOM 2321 C C . LYS A 1 288 ? 21.811 3.189 -45.277 1.00 86.38 288 LYS A C 1
ATOM 2323 O O . LYS A 1 288 ? 22.744 3.079 -46.070 1.00 86.38 288 LYS A O 1
ATOM 2328 N N . LEU A 1 289 ? 21.961 3.109 -43.964 1.00 85.62 289 LEU A N 1
ATOM 2329 C CA . LEU A 1 289 ? 23.219 2.802 -43.302 1.00 85.62 289 LEU A CA 1
ATOM 2330 C C . LEU A 1 289 ? 23.163 1.365 -42.800 1.00 85.62 289 LEU A C 1
ATOM 2332 O O . LEU A 1 289 ? 22.223 0.988 -42.105 1.00 85.62 289 LEU A O 1
ATOM 2336 N N . LEU A 1 290 ? 24.155 0.563 -43.164 1.00 83.75 290 LEU A N 1
ATOM 2337 C CA . LEU A 1 290 ? 24.235 -0.834 -42.749 1.00 83.75 290 LEU A CA 1
ATOM 2338 C C . LEU A 1 290 ? 25.361 -1.012 -41.735 1.00 83.75 290 LEU A C 1
ATOM 2340 O O . LEU A 1 290 ? 26.407 -0.376 -41.871 1.00 83.75 290 LEU A O 1
ATOM 2344 N N . VAL A 1 291 ? 25.167 -1.909 -40.768 1.00 83.12 291 VAL A N 1
ATOM 2345 C CA . VAL A 1 291 ? 26.187 -2.316 -39.790 1.00 83.12 291 VAL A CA 1
ATOM 2346 C C . VAL A 1 291 ? 26.741 -1.108 -39.020 1.00 83.12 291 VAL A C 1
ATOM 2348 O O . VAL A 1 291 ? 27.946 -0.938 -38.821 1.00 83.12 291 VAL A O 1
ATOM 2351 N N . VAL A 1 292 ? 25.842 -0.230 -38.576 1.00 84.94 292 VAL A N 1
ATOM 2352 C CA . VAL A 1 292 ? 26.208 0.952 -37.796 1.00 84.94 292 VAL A CA 1
ATOM 2353 C C . VAL A 1 292 ? 26.604 0.512 -36.390 1.00 84.94 292 VAL A C 1
ATOM 2355 O O . VAL A 1 292 ? 25.902 -0.263 -35.741 1.00 84.94 292 VAL A O 1
ATOM 2358 N N . ARG A 1 293 ? 27.759 0.997 -35.922 1.00 83.50 293 ARG A N 1
ATOM 2359 C CA . ARG A 1 293 ? 28.305 0.690 -34.586 1.00 83.50 293 ARG A CA 1
ATOM 2360 C C . ARG A 1 293 ? 28.642 1.927 -33.771 1.00 83.50 293 ARG A C 1
ATOM 2362 O O . ARG A 1 293 ? 28.635 1.882 -32.546 1.00 83.50 293 ARG A O 1
ATOM 2369 N N . GLU A 1 294 ? 28.937 3.031 -34.448 1.00 82.44 294 GLU A N 1
ATOM 2370 C CA . GLU A 1 294 ? 29.378 4.263 -33.811 1.00 82.44 294 GLU A CA 1
ATOM 2371 C C . GLU A 1 294 ? 28.310 5.359 -33.930 1.00 82.44 294 GLU A C 1
ATOM 2373 O O . GLU A 1 294 ? 27.819 5.622 -35.032 1.00 82.44 294 GLU A O 1
ATOM 2378 N N . PRO A 1 295 ? 27.999 6.079 -32.836 1.00 81.12 295 PRO A N 1
ATOM 2379 C CA . PRO A 1 295 ? 27.051 7.195 -32.868 1.00 81.12 295 PRO A CA 1
ATOM 2380 C C . PRO A 1 295 ? 27.433 8.327 -33.834 1.00 81.12 295 PRO A C 1
ATOM 2382 O O . PRO A 1 295 ? 26.560 9.048 -34.310 1.00 81.12 295 PRO A O 1
ATOM 2385 N N . ARG A 1 296 ? 28.722 8.477 -34.168 1.00 82.25 296 ARG A N 1
ATOM 2386 C CA . ARG A 1 296 ? 29.214 9.516 -35.092 1.00 82.25 296 ARG A CA 1
ATOM 2387 C C . ARG A 1 296 ? 28.635 9.374 -36.499 1.00 82.25 296 ARG A C 1
ATOM 2389 O O . ARG A 1 296 ? 28.343 10.377 -37.143 1.00 82.25 296 ARG A O 1
ATOM 2396 N N . THR A 1 297 ? 28.438 8.142 -36.964 1.00 83.69 297 THR A N 1
ATOM 2397 C CA . THR A 1 297 ? 27.837 7.867 -38.277 1.00 83.69 297 THR A CA 1
ATOM 2398 C C . THR A 1 297 ? 26.377 8.326 -38.319 1.00 83.69 297 THR A C 1
ATOM 2400 O O . THR A 1 297 ? 25.921 8.844 -39.335 1.00 83.69 297 THR A O 1
ATOM 2403 N N . VAL A 1 298 ? 25.662 8.211 -37.194 1.00 85.00 298 VAL A N 1
ATOM 2404 C CA . VAL A 1 298 ? 24.294 8.731 -37.051 1.00 85.00 298 VAL A CA 1
ATOM 2405 C C . VAL A 1 298 ? 24.300 10.257 -37.081 1.00 85.00 298 VAL A C 1
ATOM 2407 O O . VAL A 1 298 ? 23.513 10.855 -37.805 1.00 85.00 298 VAL A O 1
ATOM 2410 N N . GLU A 1 299 ? 25.217 10.910 -36.366 1.00 84.56 299 GLU A N 1
ATOM 2411 C CA . GLU A 1 299 ? 25.307 12.379 -36.357 1.00 84.56 299 GLU A CA 1
ATOM 2412 C C . GLU A 1 299 ? 25.564 12.964 -37.750 1.00 84.56 299 GLU A C 1
ATOM 2414 O O . GLU A 1 299 ? 24.945 13.960 -38.123 1.00 84.56 299 GLU A O 1
ATOM 2419 N N . GLN A 1 300 ? 26.411 12.310 -38.549 1.00 84.50 300 GLN A N 1
ATOM 2420 C CA . GLN A 1 300 ? 26.647 12.701 -39.939 1.00 84.50 300 GLN A CA 1
ATOM 2421 C C . GLN A 1 300 ? 25.384 12.555 -40.794 1.00 84.50 300 GLN A C 1
ATOM 2423 O O . GLN A 1 300 ? 25.038 13.478 -41.526 1.00 84.50 300 GLN A O 1
ATOM 2428 N N . ALA A 1 301 ? 24.644 11.454 -40.661 1.00 83.81 301 ALA A N 1
ATOM 2429 C CA . ALA A 1 301 ? 23.428 11.232 -41.444 1.00 83.81 301 ALA A CA 1
ATOM 2430 C C . ALA A 1 301 ? 22.265 12.163 -41.062 1.00 83.81 301 ALA A C 1
ATOM 2432 O O . ALA A 1 301 ? 21.451 12.514 -41.915 1.00 83.81 301 ALA A O 1
ATOM 2433 N N . PHE A 1 302 ? 22.202 12.594 -39.800 1.00 87.75 302 PHE A N 1
ATOM 2434 C CA . PHE A 1 302 ? 21.201 13.547 -39.313 1.00 87.75 302 PHE A CA 1
ATOM 2435 C C . PHE A 1 302 ? 21.577 15.020 -39.548 1.00 87.75 302 PHE A C 1
ATOM 2437 O O . PHE A 1 302 ? 20.755 15.898 -39.278 1.00 87.75 302 PHE A O 1
ATOM 2444 N N . SER A 1 303 ? 22.782 15.305 -40.060 1.00 85.44 303 SER A N 1
ATOM 2445 C CA . SER A 1 303 ? 23.204 16.667 -40.422 1.00 85.44 303 SER A CA 1
ATOM 2446 C C . SER A 1 303 ? 22.428 17.232 -41.616 1.00 85.44 303 SER A C 1
ATOM 2448 O O . SER A 1 303 ? 22.215 18.440 -41.710 1.00 85.44 303 SER A O 1
ATOM 2450 N N . GLU A 1 304 ? 21.944 16.354 -42.495 1.00 86.94 304 GLU A N 1
ATOM 2451 C CA . GLU A 1 304 ? 21.065 16.722 -43.597 1.00 86.94 304 GLU A CA 1
ATOM 2452 C C . GLU A 1 304 ? 19.608 16.812 -43.116 1.00 86.94 304 GLU A C 1
ATOM 2454 O O . GLU A 1 304 ? 19.080 15.827 -42.578 1.00 86.94 304 GLU A O 1
ATOM 2459 N N . PRO A 1 305 ? 18.919 17.950 -43.332 1.00 85.88 305 PRO A N 1
ATOM 2460 C CA . PRO A 1 305 ? 17.560 18.144 -42.845 1.00 85.88 305 PRO A CA 1
ATOM 2461 C C . PRO A 1 305 ? 16.581 17.145 -43.485 1.00 85.88 305 PRO A C 1
ATOM 2463 O O . PRO A 1 305 ? 16.780 16.715 -44.626 1.00 85.88 305 PRO A O 1
ATOM 2466 N N . PRO A 1 306 ? 15.492 16.779 -42.790 1.00 90.12 306 PRO A N 1
ATOM 2467 C CA . PRO A 1 306 ? 14.495 15.867 -43.332 1.00 90.12 306 PRO A CA 1
ATOM 2468 C C . PRO A 1 306 ? 13.748 16.531 -44.495 1.00 90.12 306 PRO A C 1
ATOM 2470 O O . PRO A 1 306 ? 13.469 17.734 -44.484 1.00 90.12 306 PRO A O 1
ATOM 2473 N N . SER A 1 307 ? 13.446 15.766 -45.536 1.00 86.69 307 SER A N 1
ATOM 2474 C CA . SER A 1 307 ? 12.730 16.244 -46.715 1.00 86.69 307 SER A CA 1
ATOM 2475 C C . SER A 1 307 ? 12.062 15.084 -47.450 1.00 86.69 307 SER A C 1
ATOM 2477 O O . SER A 1 307 ? 12.523 13.950 -47.388 1.00 86.69 307 SER A O 1
ATOM 2479 N N . GLY A 1 308 ? 10.974 15.375 -48.164 1.00 88.88 308 GLY A N 1
ATOM 2480 C CA . GLY A 1 308 ? 10.239 14.370 -48.931 1.00 88.88 308 GLY A CA 1
ATOM 2481 C C . GLY A 1 308 ? 8.955 13.892 -48.255 1.00 88.88 308 GLY A C 1
ATOM 2482 O O . GLY A 1 308 ? 8.429 14.537 -47.342 1.00 88.88 308 GLY A O 1
ATOM 2483 N N . LEU A 1 309 ? 8.425 12.787 -48.780 1.00 87.88 309 LEU A N 1
ATOM 2484 C CA . LEU A 1 309 ? 7.148 12.180 -48.388 1.00 87.88 309 LEU A CA 1
ATOM 2485 C C . LEU A 1 309 ? 7.375 11.096 -47.325 1.00 87.88 309 LEU A C 1
ATOM 2487 O O . LEU A 1 309 ? 8.496 10.875 -46.886 1.00 87.88 309 LEU A O 1
ATOM 2491 N N . THR A 1 310 ? 6.324 10.378 -46.930 1.00 87.88 310 THR A N 1
ATOM 2492 C CA . THR A 1 310 ? 6.406 9.304 -45.923 1.00 87.88 310 THR A CA 1
ATOM 2493 C C . THR A 1 310 ? 6.157 7.921 -46.560 1.00 87.88 310 THR A C 1
ATOM 2495 O O . THR A 1 310 ? 5.127 7.294 -46.298 1.00 87.88 310 THR A O 1
ATOM 2498 N N . PRO A 1 311 ? 7.042 7.410 -47.449 1.00 85.69 311 PRO A N 1
ATOM 2499 C CA . PRO A 1 311 ? 6.851 6.140 -48.159 1.00 85.69 311 PRO A CA 1
ATOM 2500 C C . PRO A 1 311 ? 7.143 4.911 -47.274 1.00 85.69 311 PRO A C 1
ATOM 2502 O O . PRO A 1 311 ? 7.987 4.074 -47.590 1.00 85.69 311 PRO A O 1
ATOM 2505 N N . MET A 1 312 ? 6.407 4.758 -46.173 1.00 84.75 312 MET A N 1
ATOM 2506 C CA . MET A 1 312 ? 6.632 3.695 -45.187 1.00 84.75 312 MET A CA 1
ATOM 2507 C C . MET A 1 312 ? 6.431 2.285 -45.770 1.00 84.75 312 MET A C 1
ATOM 2509 O O . MET A 1 312 ? 7.271 1.405 -45.592 1.00 84.75 312 MET A O 1
ATOM 2513 N N . VAL A 1 313 ? 5.345 2.065 -46.519 1.00 85.31 313 VAL A N 1
ATOM 2514 C CA . VAL A 1 313 ? 4.999 0.737 -47.061 1.00 85.31 313 VAL A CA 1
ATOM 2515 C C . VAL A 1 313 ? 6.045 0.216 -48.067 1.00 85.31 313 VAL A C 1
ATOM 2517 O O . VAL A 1 313 ? 6.484 -0.927 -47.915 1.00 85.31 313 VAL A O 1
ATOM 2520 N N . PRO A 1 314 ? 6.499 1.002 -49.068 1.00 84.94 314 PRO A N 1
ATOM 2521 C CA . PRO A 1 314 ? 7.581 0.581 -49.959 1.00 84.94 314 PRO A CA 1
ATOM 2522 C C . PRO A 1 314 ? 8.888 0.244 -49.233 1.00 84.94 314 PRO A C 1
ATOM 2524 O O . PRO A 1 314 ? 9.547 -0.734 -49.591 1.00 84.94 314 PRO A O 1
ATOM 2527 N N . VAL A 1 315 ? 9.256 1.023 -48.212 1.00 83.94 315 VAL A N 1
ATOM 2528 C CA . VAL A 1 315 ? 10.510 0.844 -47.465 1.00 83.94 315 VAL A CA 1
ATOM 2529 C C . VAL A 1 315 ? 10.462 -0.417 -46.611 1.00 83.94 315 VAL A C 1
ATOM 2531 O O . VAL A 1 315 ? 11.365 -1.244 -46.714 1.00 83.94 315 VAL A O 1
ATOM 2534 N N . LEU A 1 316 ? 9.374 -0.640 -45.870 1.00 83.44 316 LEU A N 1
ATOM 2535 C CA . LEU A 1 316 ? 9.177 -1.881 -45.116 1.00 83.44 316 LEU A CA 1
ATOM 2536 C C . LEU A 1 316 ? 9.204 -3.099 -46.040 1.00 83.44 316 LEU A C 1
ATOM 2538 O O . LEU A 1 316 ? 9.904 -4.072 -45.767 1.00 83.44 316 LEU A O 1
ATOM 2542 N N . LYS A 1 317 ? 8.519 -3.033 -47.190 1.00 83.50 317 LYS A N 1
ATOM 2543 C CA . LYS A 1 317 ? 8.545 -4.114 -48.183 1.00 83.50 317 LYS A CA 1
ATOM 2544 C C . LYS A 1 317 ? 9.967 -4.389 -48.684 1.00 83.50 317 LYS A C 1
ATOM 2546 O O . LYS A 1 317 ? 10.335 -5.551 -48.825 1.00 83.50 317 LYS A O 1
ATOM 2551 N N . LYS A 1 318 ? 10.779 -3.349 -48.899 1.00 82.19 318 LYS A N 1
ATOM 2552 C CA . LYS A 1 318 ? 12.193 -3.473 -49.287 1.00 82.19 318 LYS A CA 1
ATOM 2553 C C . LYS A 1 318 ? 13.045 -4.103 -48.181 1.00 82.19 318 LYS A C 1
ATOM 2555 O O . LYS A 1 318 ? 13.910 -4.908 -48.505 1.00 82.19 318 LYS A O 1
ATOM 2560 N N . ILE A 1 319 ? 12.789 -3.786 -46.909 1.00 80.00 319 ILE A N 1
ATOM 2561 C CA . ILE A 1 319 ? 13.473 -4.390 -45.752 1.00 80.00 319 ILE A CA 1
ATOM 2562 C C . ILE A 1 319 ? 13.151 -5.886 -45.676 1.00 80.00 319 ILE A C 1
ATOM 2564 O O . ILE A 1 319 ? 14.069 -6.703 -45.723 1.00 80.00 319 ILE A O 1
ATOM 2568 N N . PHE A 1 320 ? 11.865 -6.252 -45.692 1.00 76.19 320 PHE A N 1
ATOM 2569 C CA . PHE A 1 320 ? 11.425 -7.653 -45.651 1.00 76.19 320 PHE A CA 1
ATOM 2570 C C . PHE A 1 320 ? 11.873 -8.479 -46.868 1.00 76.19 320 PHE A C 1
ATOM 2572 O O . PHE A 1 320 ? 12.015 -9.694 -46.768 1.00 76.19 320 PHE A O 1
ATOM 2579 N N . GLN A 1 321 ? 12.087 -7.842 -48.024 1.00 73.88 321 GLN A N 1
ATOM 2580 C CA . GLN A 1 321 ? 12.581 -8.499 -49.240 1.00 73.88 321 GLN A CA 1
ATOM 2581 C C . GLN A 1 321 ? 14.115 -8.523 -49.356 1.00 73.88 321 GLN A C 1
ATOM 2583 O O . GLN A 1 321 ? 14.641 -9.220 -50.226 1.00 73.88 321 GLN A O 1
ATOM 2588 N N . SER A 1 322 ? 14.835 -7.761 -48.528 1.00 68.94 322 SER A N 1
ATOM 2589 C CA . SER A 1 322 ? 16.298 -7.678 -48.572 1.00 68.94 322 SER A CA 1
ATOM 2590 C C . SER A 1 322 ? 16.972 -8.936 -48.009 1.00 68.94 322 SER A C 1
ATOM 2592 O O . SER A 1 322 ? 16.363 -9.707 -47.269 1.00 68.94 322 SER A O 1
ATOM 2594 N N . GLU A 1 323 ? 18.252 -9.146 -48.344 1.00 56.66 323 GLU A N 1
ATOM 2595 C CA . GLU A 1 323 ? 19.024 -10.309 -47.874 1.00 56.66 323 GLU A CA 1
ATOM 2596 C C . GLU A 1 323 ? 19.145 -10.423 -46.344 1.00 56.66 323 GLU A C 1
ATOM 2598 O O . GLU A 1 323 ? 19.512 -11.493 -45.870 1.00 56.66 323 GLU A O 1
ATOM 2603 N N . LEU A 1 324 ? 18.789 -9.390 -45.573 1.00 56.53 324 LEU A N 1
ATOM 2604 C CA . LEU A 1 324 ? 18.713 -9.442 -44.105 1.00 56.53 324 LEU A CA 1
ATOM 2605 C C . LEU A 1 324 ? 17.678 -10.468 -43.626 1.00 56.53 324 LEU A C 1
ATOM 2607 O O . LEU A 1 324 ? 17.952 -11.258 -42.739 1.00 56.53 324 LEU A O 1
ATOM 2611 N N . ALA A 1 325 ? 16.545 -10.599 -44.322 1.00 50.41 325 ALA A N 1
ATOM 2612 C CA . ALA A 1 325 ? 15.577 -11.662 -44.042 1.00 50.41 325 ALA A CA 1
ATOM 2613 C C . ALA A 1 325 ? 16.055 -13.067 -44.488 1.00 50.41 325 ALA A C 1
ATOM 2615 O O . ALA A 1 325 ? 15.361 -14.060 -44.263 1.00 50.41 325 ALA A O 1
ATOM 2616 N N . ARG A 1 326 ? 17.202 -13.170 -45.182 1.00 48.34 326 ARG A N 1
ATOM 2617 C CA . ARG A 1 326 ? 17.710 -14.412 -45.799 1.00 48.34 326 ARG A CA 1
ATOM 2618 C C . ARG A 1 326 ? 19.076 -14.877 -45.281 1.00 48.34 326 ARG A C 1
ATOM 2620 O O . ARG A 1 326 ? 19.362 -16.069 -45.404 1.00 48.34 326 ARG A O 1
ATOM 2627 N N . ARG A 1 327 ? 19.923 -14.004 -44.731 1.00 45.31 327 ARG A N 1
ATOM 2628 C CA . ARG A 1 327 ? 21.240 -14.366 -44.185 1.00 45.31 327 ARG A CA 1
ATOM 2629 C C . ARG A 1 327 ? 21.096 -14.872 -42.749 1.00 45.31 327 ARG A C 1
ATOM 2631 O O . ARG A 1 327 ? 20.900 -14.085 -41.848 1.00 45.31 327 ARG A O 1
ATOM 2638 N N . GLY A 1 328 ? 21.271 -16.180 -42.550 1.00 48.97 328 GLY A N 1
ATOM 2639 C CA . GLY A 1 328 ? 21.529 -16.773 -41.228 1.00 48.97 328 GLY A CA 1
ATOM 2640 C C . GLY A 1 328 ? 20.292 -16.872 -40.335 1.00 48.97 328 GLY A C 1
ATOM 2641 O O . GLY A 1 328 ? 19.901 -15.932 -39.665 1.00 48.97 328 GLY A O 1
ATOM 2642 N N . ARG A 1 329 ? 19.683 -18.055 -40.301 1.00 49.16 329 ARG A N 1
ATOM 2643 C CA . ARG A 1 329 ? 18.384 -18.359 -39.679 1.00 49.16 329 ARG A CA 1
ATOM 2644 C C . ARG A 1 329 ? 18.372 -18.357 -38.136 1.00 49.16 329 AR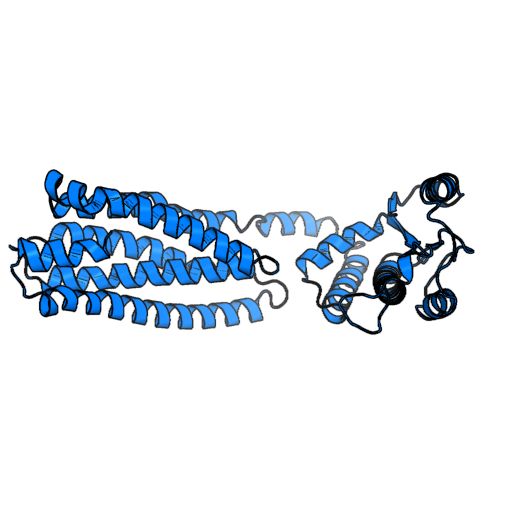G A C 1
ATOM 2646 O O . ARG A 1 329 ? 17.503 -19.004 -37.556 1.00 49.16 329 ARG A O 1
ATOM 2653 N N . ASP A 1 330 ? 19.298 -17.657 -37.489 1.00 57.03 330 ASP A N 1
ATOM 2654 C CA . ASP A 1 330 ? 19.534 -17.801 -36.048 1.00 57.03 330 ASP A CA 1
ATOM 2655 C C . ASP A 1 330 ? 18.874 -16.692 -35.212 1.00 57.03 330 ASP A C 1
ATOM 2657 O O . ASP A 1 330 ? 18.611 -16.908 -34.031 1.00 57.03 330 ASP A O 1
ATOM 2661 N N . LYS A 1 331 ? 18.529 -15.542 -35.813 1.00 61.72 331 LYS A N 1
ATOM 2662 C CA . LYS A 1 331 ? 17.855 -14.420 -35.135 1.00 61.72 331 LYS A CA 1
ATOM 2663 C C . LYS A 1 331 ? 16.618 -13.933 -35.905 1.00 61.72 331 LYS A C 1
ATOM 2665 O O . LYS A 1 331 ? 16.538 -14.032 -37.126 1.00 61.72 331 LYS A O 1
ATOM 2670 N N . LYS A 1 332 ? 15.615 -13.442 -35.178 1.00 73.62 332 LYS A N 1
ATOM 2671 C CA . LYS A 1 332 ? 14.383 -12.824 -35.697 1.00 73.62 332 LYS A CA 1
ATOM 2672 C C . LYS A 1 332 ? 14.639 -11.362 -36.075 1.00 73.62 332 LYS A C 1
ATOM 2674 O O . LYS A 1 332 ? 15.558 -10.750 -35.567 1.00 73.62 332 LYS A O 1
ATOM 2679 N N . LEU A 1 333 ? 13.811 -10.759 -36.920 1.00 74.31 333 LEU A N 1
ATOM 2680 C CA . LEU A 1 333 ? 13.949 -9.336 -37.253 1.00 74.31 333 LEU A CA 1
ATOM 2681 C C . LEU A 1 333 ? 13.124 -8.475 -36.284 1.00 74.31 333 LEU A C 1
ATOM 2683 O O . LEU A 1 333 ? 11.933 -8.743 -36.111 1.00 74.31 333 LEU A O 1
ATOM 2687 N N . LEU A 1 334 ? 13.733 -7.452 -35.680 1.00 76.88 334 LEU A N 1
ATOM 2688 C CA . LEU A 1 334 ? 13.051 -6.417 -34.899 1.00 76.88 334 LEU A CA 1
ATOM 2689 C C . LEU A 1 334 ? 13.158 -5.085 -35.651 1.00 76.88 334 LEU A C 1
ATOM 2691 O O . LEU A 1 334 ? 14.263 -4.574 -35.822 1.00 76.88 334 LEU A O 1
ATOM 2695 N N . ILE A 1 335 ? 12.016 -4.567 -36.113 1.00 76.88 335 ILE A N 1
ATOM 2696 C CA . ILE A 1 335 ? 11.876 -3.274 -36.803 1.00 76.88 335 ILE A CA 1
ATOM 2697 C C . ILE A 1 335 ? 11.169 -2.292 -35.873 1.00 76.88 335 ILE A C 1
ATOM 2699 O O . ILE A 1 335 ? 10.136 -2.711 -35.303 1.00 76.88 335 ILE A O 1
#

Radius of gyration: 30.32 Å; chains: 1; bounding box: 63×55×82 Å

Secondary structure (DSSP, 8-state):
-TTTHHIIIIIITT---HHHHTTTHHHHHHHHHHHHHHHHHHHHHHHHHHHHH-TT---GGGG-HHHHHHHHHHHHHHHHHHHH-STTS-HHHHHHHHHHHHHHHHHHHHHHHHHHHHHSGGGHHHHHHHHHHHHHHHHHHHHHHHHHHHHHHHHHHHHHHHHHHHHHHTHHHHHHHHHS--S-HHHHHHHHTTTTTTSHHHHHHHHHHHHHHHHHHT--HHHHHHGGGGGGEEEEEEE--SGGGG-B-TTSS-BHHHHHHHHHHHHHHHHHHH-TT-EEEEESSS--EEEE--HHHHHHHHTSPP-S---HHHHHHHHHHSGGGTS-TTSEEE-

pLDDT: mean 78.71, std 15.97, range [33.78, 97.12]